Protein AF-A0A0N0KHU7-F1 (afdb_monomer)

Nearest PDB structures (foldseek):
  9g9v-assembly1_B  TM=1.540E-01  e=8.618E+00  Homo sapiens
  8eew-assembly1_A  TM=1.160E-01  e=9.860E+00  Homo sapiens

Radius of gyration: 19.93 Å; Cα contacts (8 Å, |Δi|>4): 279; chains: 1; bounding box: 62×40×52 Å

pLDDT: mean 84.67, std 19.08, range [26.64, 98.25]

Structure (mmCIF, N/CA/C/O backbone):
data_AF-A0A0N0KHU7-F1
#
_entry.id   AF-A0A0N0KHU7-F1
#
loop_
_atom_site.group_PDB
_atom_site.id
_atom_site.type_symbol
_atom_site.label_atom_id
_atom_site.label_alt_id
_atom_site.label_comp_id
_atom_site.label_asym_id
_atom_site.label_entity_id
_atom_site.label_seq_id
_atom_site.pdbx_PDB_ins_code
_atom_site.Cartn_x
_atom_site.Cartn_y
_atom_site.Cartn_z
_atom_site.occupancy
_atom_site.B_iso_or_equiv
_atom_site.auth_seq_id
_atom_site.auth_comp_id
_atom_site.auth_asym_id
_atom_site.auth_atom_id
_atom_site.pdbx_PDB_model_num
ATOM 1 N N . MET A 1 1 ? -5.923 12.844 -1.393 1.00 42.53 1 MET A N 1
ATOM 2 C CA . MET A 1 1 ? -5.768 11.743 -2.361 1.00 42.53 1 MET A CA 1
ATOM 3 C C . MET A 1 1 ? -7.162 11.304 -2.785 1.00 42.53 1 MET A C 1
ATOM 5 O O . MET A 1 1 ? -7.981 11.043 -1.910 1.00 42.53 1 MET A O 1
ATOM 9 N N . ALA A 1 2 ? -7.479 11.342 -4.079 1.00 46.09 2 ALA A N 1
ATOM 10 C CA . ALA A 1 2 ? -8.762 10.852 -4.579 1.00 46.09 2 ALA A CA 1
ATOM 11 C C . ALA A 1 2 ? -8.718 9.317 -4.616 1.00 46.09 2 ALA A C 1
ATOM 13 O O . ALA A 1 2 ? -7.874 8.735 -5.294 1.00 46.09 2 ALA A O 1
ATOM 14 N N . ILE A 1 3 ? -9.592 8.665 -3.848 1.00 58.47 3 ILE A N 1
ATOM 15 C CA . ILE A 1 3 ? -9.720 7.203 -3.851 1.00 58.47 3 ILE A CA 1
ATOM 16 C C . ILE A 1 3 ? -10.219 6.787 -5.234 1.00 58.47 3 ILE A C 1
ATOM 18 O O . ILE A 1 3 ? -11.158 7.386 -5.751 1.00 58.47 3 ILE A O 1
ATOM 22 N N . GLY A 1 4 ? -9.544 5.818 -5.851 1.00 67.25 4 GLY A N 1
ATOM 23 C CA . GLY A 1 4 ? -9.804 5.393 -7.230 1.00 67.25 4 GLY A CA 1
ATOM 24 C C . GLY A 1 4 ? -8.918 6.051 -8.297 1.00 67.25 4 GLY A C 1
ATOM 25 O O . GLY A 1 4 ? -8.943 5.609 -9.440 1.00 67.25 4 GLY A O 1
ATOM 26 N N . ALA A 1 5 ? -8.087 7.043 -7.949 1.00 84.81 5 ALA A N 1
ATOM 27 C CA . ALA A 1 5 ? -7.155 7.662 -8.901 1.00 84.81 5 ALA A CA 1
ATOM 28 C C . ALA A 1 5 ? -5.788 6.950 -9.002 1.00 84.81 5 ALA A C 1
ATOM 30 O O . ALA A 1 5 ? -5.020 7.231 -9.923 1.00 84.81 5 ALA A O 1
ATOM 31 N N . LEU A 1 6 ? -5.475 6.029 -8.077 1.00 90.94 6 LEU A N 1
ATOM 32 C CA . LEU A 1 6 ? -4.167 5.356 -8.000 1.00 90.94 6 LEU A CA 1
ATOM 33 C C . LEU A 1 6 ? -3.748 4.694 -9.328 1.00 90.94 6 LEU A C 1
ATOM 35 O O . LEU A 1 6 ? -2.627 4.955 -9.773 1.00 90.94 6 LEU A O 1
ATOM 39 N N . PRO A 1 7 ? -4.615 3.925 -10.027 1.00 94.69 7 PRO A N 1
ATOM 40 C CA . PRO A 1 7 ? -4.229 3.287 -11.287 1.00 94.69 7 PRO A CA 1
ATOM 41 C C . PRO A 1 7 ? -3.839 4.291 -12.375 1.00 94.69 7 PRO A C 1
ATOM 43 O O . PRO A 1 7 ? -2.880 4.072 -13.113 1.00 94.69 7 PRO A O 1
ATOM 46 N N . PHE A 1 8 ? -4.554 5.415 -12.452 1.00 93.31 8 PHE A N 1
ATOM 47 C CA . PHE A 1 8 ? -4.307 6.457 -13.447 1.00 93.31 8 PHE A CA 1
ATOM 48 C C . PHE A 1 8 ? -3.009 7.215 -13.165 1.00 93.31 8 PHE A C 1
ATOM 50 O O . PHE A 1 8 ? -2.259 7.513 -14.093 1.00 93.31 8 PHE A O 1
ATOM 57 N N . HIS A 1 9 ? -2.693 7.469 -11.894 1.00 92.81 9 HIS A N 1
ATOM 58 C CA . HIS A 1 9 ? -1.400 8.045 -11.532 1.00 92.81 9 HIS A CA 1
ATOM 59 C C . HIS A 1 9 ? -0.244 7.103 -11.868 1.00 92.81 9 HIS A C 1
ATOM 61 O O . HIS A 1 9 ? 0.751 7.550 -12.435 1.00 92.81 9 HIS A O 1
ATOM 67 N N . VAL A 1 10 ? -0.378 5.802 -11.593 1.00 95.50 10 VAL A N 1
ATOM 68 C CA . VAL A 1 10 ? 0.659 4.827 -11.962 1.00 95.50 10 VAL A CA 1
ATOM 69 C C . VAL A 1 10 ? 0.843 4.752 -13.477 1.00 95.50 10 VAL A C 1
ATOM 71 O O . VAL A 1 10 ? 1.986 4.735 -13.927 1.00 95.50 10 VAL A O 1
ATOM 74 N N . TRP A 1 11 ? -0.234 4.798 -14.269 1.00 95.75 11 TRP A N 1
ATOM 75 C CA . TRP A 1 11 ? -0.130 4.935 -15.728 1.00 95.75 11 TRP A CA 1
ATOM 76 C C . TRP A 1 11 ? 0.699 6.166 -16.102 1.00 95.75 11 TRP A C 1
ATOM 78 O O . TRP A 1 11 ? 1.730 6.031 -16.762 1.00 95.75 11 TRP A O 1
ATOM 88 N N . GLN A 1 12 ? 0.291 7.357 -15.659 1.00 94.00 12 GLN A N 1
ATOM 89 C CA . GLN A 1 12 ? 0.972 8.611 -15.997 1.00 94.00 12 GLN A CA 1
ATOM 90 C C . GLN A 1 12 ? 2.465 8.567 -15.642 1.00 94.00 12 GLN A C 1
ATOM 92 O O . GLN A 1 12 ? 3.313 8.979 -16.437 1.00 94.00 12 GLN A O 1
ATOM 97 N N . ILE A 1 13 ? 2.798 8.032 -14.465 1.00 95.38 13 ILE A N 1
ATOM 98 C CA . ILE A 1 13 ? 4.185 7.897 -14.014 1.00 95.38 13 ILE A CA 1
ATOM 99 C C . ILE A 1 13 ? 4.946 6.891 -14.879 1.00 95.38 13 ILE A C 1
ATOM 101 O O . ILE A 1 13 ? 6.089 7.163 -15.242 1.00 95.38 13 ILE A O 1
ATOM 105 N N . TRP A 1 14 ? 4.330 5.769 -15.255 1.00 96.81 14 TRP A N 1
ATOM 106 C CA . TRP A 1 14 ? 4.946 4.772 -16.130 1.00 96.81 14 TRP A CA 1
ATOM 107 C C . TRP A 1 14 ? 5.315 5.372 -17.498 1.00 96.81 14 TRP A C 1
ATOM 109 O O . TRP A 1 14 ? 6.465 5.255 -17.931 1.00 96.81 14 TRP A O 1
ATOM 119 N N . ASP A 1 15 ? 4.394 6.098 -18.144 1.00 95.12 15 ASP A N 1
ATOM 120 C CA . ASP A 1 15 ? 4.649 6.751 -19.443 1.00 95.12 15 ASP A CA 1
ATOM 121 C C . ASP A 1 15 ? 5.763 7.805 -19.333 1.00 95.12 15 ASP A C 1
ATOM 123 O O . ASP A 1 15 ? 6.634 7.936 -20.210 1.00 95.12 15 ASP A O 1
ATOM 127 N N . ALA A 1 16 ? 5.776 8.545 -18.223 1.00 94.44 16 ALA A N 1
ATOM 128 C CA . ALA A 1 16 ? 6.793 9.544 -17.940 1.00 94.44 16 ALA A CA 1
ATOM 129 C C . ALA A 1 16 ? 8.174 8.909 -17.701 1.00 94.44 16 ALA A C 1
ATOM 131 O O . ALA A 1 16 ? 9.171 9.372 -18.264 1.00 94.44 16 ALA A O 1
ATOM 132 N N . MET A 1 17 ? 8.239 7.808 -16.946 1.00 95.25 17 MET A N 1
ATOM 133 C CA . MET A 1 17 ? 9.455 7.018 -16.738 1.00 95.25 17 MET A CA 1
ATOM 134 C C . MET A 1 17 ? 10.037 6.542 -18.073 1.00 95.25 17 MET A C 1
ATOM 136 O O . MET A 1 17 ? 11.216 6.779 -18.349 1.00 95.25 17 MET A O 1
ATOM 140 N N . VAL A 1 18 ? 9.216 5.942 -18.938 1.00 95.50 18 VAL A N 1
ATOM 141 C CA . VAL A 1 18 ? 9.644 5.502 -20.276 1.00 95.50 18 VAL A CA 1
ATOM 142 C C . VAL A 1 18 ? 10.181 6.671 -21.102 1.00 95.50 18 VAL A C 1
ATOM 144 O O . VAL A 1 18 ? 11.236 6.556 -21.730 1.00 95.50 18 VAL A O 1
ATOM 147 N N . THR A 1 19 ? 9.494 7.814 -21.082 1.00 93.88 19 THR A N 1
ATOM 148 C CA . THR A 1 19 ? 9.914 9.023 -21.807 1.00 93.88 19 THR A CA 1
ATOM 149 C C . THR A 1 19 ? 11.259 9.557 -21.312 1.00 93.88 19 THR A C 1
ATOM 151 O O . THR A 1 19 ? 12.107 9.929 -22.126 1.00 93.88 19 THR A O 1
ATOM 154 N N . CYS A 1 20 ? 11.481 9.591 -19.995 1.00 91.81 20 CYS A N 1
ATOM 155 C CA . CYS A 1 20 ? 12.759 9.987 -19.402 1.00 91.81 20 CYS A CA 1
ATOM 156 C C . CYS A 1 20 ? 13.890 9.063 -19.851 1.00 91.81 20 CYS A C 1
ATOM 158 O O . CYS A 1 20 ? 14.927 9.538 -20.317 1.00 91.81 20 CYS A O 1
ATOM 160 N N . LEU A 1 21 ? 13.671 7.750 -19.787 1.00 92.19 21 LEU A N 1
ATOM 161 C CA . LEU A 1 21 ? 14.703 6.779 -20.129 1.00 92.19 21 LEU A CA 1
ATOM 162 C C . LEU A 1 21 ? 15.059 6.810 -21.626 1.00 92.19 21 LEU A C 1
ATOM 164 O O . LEU A 1 21 ? 16.244 6.816 -21.956 1.00 92.19 21 LEU A O 1
ATOM 168 N N . LYS A 1 22 ? 14.074 6.995 -22.521 1.00 91.25 22 LYS A N 1
ATOM 169 C CA . LYS A 1 22 ? 14.307 7.219 -23.967 1.00 91.25 22 LYS A CA 1
ATOM 170 C C . LYS A 1 22 ? 15.169 8.453 -24.262 1.00 91.25 22 LYS A C 1
ATOM 172 O O . LYS A 1 22 ? 15.862 8.494 -25.276 1.00 91.25 22 LYS A O 1
ATOM 177 N N . LYS A 1 23 ? 15.141 9.460 -23.383 1.00 90.75 23 LYS A N 1
ATOM 178 C CA . LYS A 1 23 ? 15.971 10.677 -23.463 1.00 90.75 23 LYS A CA 1
ATOM 179 C C . LYS A 1 23 ? 17.331 10.528 -22.764 1.00 90.75 23 LYS A C 1
ATOM 181 O O . LYS A 1 23 ? 18.093 11.489 -22.725 1.00 90.75 23 LYS A O 1
ATOM 186 N N . GLY A 1 24 ? 17.639 9.356 -22.203 1.00 88.81 24 GLY A N 1
ATOM 187 C CA . GLY A 1 24 ? 18.846 9.117 -21.407 1.00 88.81 24 GLY A CA 1
ATOM 188 C C . GLY A 1 24 ? 18.801 9.723 -19.998 1.00 88.81 24 GLY A C 1
ATOM 189 O O . GLY A 1 24 ? 19.826 9.761 -19.319 1.00 88.81 24 GLY A O 1
ATOM 190 N N . ASP A 1 25 ? 17.639 10.191 -19.537 1.00 90.56 25 ASP A N 1
ATOM 191 C CA . ASP A 1 25 ? 17.462 10.813 -18.222 1.00 90.56 25 ASP A CA 1
ATOM 192 C C . ASP A 1 25 ? 17.168 9.761 -17.145 1.00 90.56 25 ASP A C 1
ATOM 194 O O . ASP A 1 25 ? 16.038 9.571 -16.683 1.00 90.56 25 ASP A O 1
ATOM 198 N N . VAL A 1 26 ? 18.225 9.049 -16.755 1.00 91.94 26 VAL A N 1
ATOM 199 C CA . VAL A 1 26 ? 18.159 7.983 -15.746 1.00 91.94 26 VAL A CA 1
ATOM 200 C C . VAL A 1 26 ? 17.765 8.533 -14.370 1.00 91.94 26 VAL A C 1
ATOM 202 O O . VAL A 1 26 ? 17.070 7.858 -13.614 1.00 91.94 26 VAL A O 1
ATOM 205 N N . LEU A 1 27 ? 18.150 9.772 -14.042 1.00 91.19 27 LEU A N 1
ATOM 206 C CA . LEU A 1 27 ? 17.842 10.368 -12.741 1.00 91.19 27 LEU A CA 1
ATOM 207 C C . LEU A 1 27 ? 16.336 10.599 -12.574 1.00 91.19 27 LEU A C 1
ATOM 209 O O . LEU A 1 27 ? 15.772 10.214 -11.548 1.00 91.19 27 LEU A O 1
ATOM 213 N N . ARG A 1 28 ? 15.665 11.186 -13.576 1.00 89.25 28 ARG A N 1
ATOM 214 C CA . ARG A 1 28 ? 14.205 11.373 -13.517 1.00 89.25 28 ARG A CA 1
ATOM 215 C C . ARG A 1 28 ? 13.443 10.058 -13.632 1.00 89.25 28 ARG A C 1
ATOM 217 O O . ARG A 1 28 ? 12.384 9.941 -13.027 1.00 89.25 28 ARG A O 1
ATOM 224 N N . PHE A 1 29 ? 13.994 9.058 -14.319 1.00 92.56 29 PHE A N 1
ATOM 225 C CA . PHE A 1 29 ? 13.434 7.707 -14.316 1.00 92.56 29 PHE A CA 1
ATOM 226 C C . PHE A 1 29 ? 13.411 7.094 -12.905 1.00 92.56 29 PHE A C 1
ATOM 228 O O . PHE A 1 29 ? 12.360 6.638 -12.460 1.00 92.56 29 PHE A O 1
ATOM 235 N N . VAL A 1 30 ? 14.528 7.141 -12.167 1.00 93.31 30 VAL A N 1
ATOM 236 C CA . VAL A 1 30 ? 14.592 6.634 -10.780 1.00 93.31 30 VAL A CA 1
ATOM 237 C C . VAL A 1 30 ? 13.707 7.457 -9.841 1.00 93.31 30 VAL A C 1
ATOM 239 O O . VAL A 1 30 ? 13.020 6.894 -8.992 1.00 93.31 30 VAL A O 1
ATOM 242 N N . ALA A 1 31 ? 13.666 8.783 -10.007 1.00 93.31 31 ALA A N 1
ATOM 243 C CA . ALA A 1 31 ? 12.762 9.630 -9.231 1.00 93.31 31 ALA A CA 1
ATOM 244 C C . ALA A 1 31 ? 11.285 9.271 -9.484 1.00 93.31 31 ALA A C 1
ATOM 246 O O . ALA A 1 31 ? 10.516 9.158 -8.532 1.00 93.31 31 ALA A O 1
ATOM 247 N N . GLY A 1 32 ? 10.907 9.031 -10.744 1.00 93.25 32 GLY A N 1
ATOM 248 C CA . GLY A 1 32 ? 9.582 8.532 -11.117 1.00 93.25 32 GLY A CA 1
ATOM 249 C C . GLY A 1 32 ? 9.276 7.171 -10.492 1.00 93.25 32 GLY A C 1
ATOM 250 O O . GLY A 1 32 ? 8.200 7.000 -9.930 1.00 93.25 32 GLY A O 1
ATOM 251 N N . ALA A 1 33 ? 10.242 6.246 -10.484 1.00 93.56 33 ALA A N 1
ATOM 252 C CA . ALA A 1 33 ? 10.089 4.942 -9.836 1.00 93.56 33 ALA A CA 1
ATOM 253 C C . ALA A 1 33 ? 9.805 5.068 -8.328 1.00 93.56 33 ALA A C 1
ATOM 255 O O . ALA A 1 33 ? 8.940 4.368 -7.809 1.00 93.56 33 ALA A O 1
ATOM 256 N N . GLY A 1 34 ? 10.469 6.000 -7.635 1.00 92.12 34 GLY A N 1
ATOM 257 C CA . GLY A 1 34 ? 10.196 6.281 -6.222 1.00 92.12 34 GLY A CA 1
ATOM 258 C C . GLY A 1 34 ? 8.786 6.830 -5.977 1.00 92.12 34 GLY A C 1
ATOM 259 O O . GLY A 1 34 ? 8.124 6.426 -5.026 1.00 92.12 34 GLY A O 1
ATOM 260 N N . VAL A 1 35 ? 8.292 7.709 -6.855 1.00 94.00 35 VAL A N 1
ATOM 261 C CA . VAL A 1 35 ? 6.908 8.207 -6.775 1.00 94.00 35 VAL A CA 1
ATOM 262 C C . VAL A 1 35 ? 5.907 7.086 -7.072 1.00 94.00 35 VAL A C 1
ATOM 264 O O . VAL A 1 35 ? 4.919 6.949 -6.359 1.00 94.00 35 VAL A O 1
ATOM 267 N N . MET A 1 36 ? 6.172 6.247 -8.077 1.00 95.50 36 MET A N 1
ATOM 268 C CA . MET A 1 36 ? 5.346 5.079 -8.399 1.00 95.50 36 MET A CA 1
ATOM 269 C C . MET A 1 36 ? 5.256 4.103 -7.223 1.00 95.50 36 MET A C 1
ATOM 271 O O . MET A 1 36 ? 4.173 3.598 -6.947 1.00 95.50 36 MET A O 1
ATOM 275 N N . ALA A 1 37 ? 6.363 3.873 -6.509 1.00 95.69 37 ALA A N 1
ATOM 276 C CA . ALA A 1 37 ? 6.398 2.991 -5.344 1.00 95.69 37 ALA A CA 1
ATOM 277 C C . ALA A 1 37 ? 5.406 3.414 -4.252 1.00 95.69 37 ALA A C 1
ATOM 279 O O . ALA A 1 37 ? 4.747 2.553 -3.683 1.00 95.69 37 ALA A O 1
ATOM 280 N N . HIS A 1 38 ? 5.242 4.719 -4.014 1.00 93.12 38 HIS A N 1
ATOM 281 C CA . HIS A 1 38 ? 4.241 5.231 -3.073 1.00 93.12 38 HIS A CA 1
ATOM 282 C C . HIS A 1 38 ? 2.815 4.848 -3.498 1.00 93.12 38 HIS A C 1
ATOM 284 O O . HIS A 1 38 ? 2.098 4.218 -2.731 1.00 93.12 38 HIS A O 1
ATOM 290 N N . TYR A 1 39 ? 2.431 5.132 -4.748 1.00 95.50 39 TYR A N 1
ATOM 291 C CA . TYR A 1 39 ? 1.088 4.806 -5.247 1.00 95.50 39 TYR A CA 1
ATOM 292 C C . TYR A 1 39 ? 0.808 3.297 -5.302 1.00 95.50 39 TYR A C 1
ATOM 294 O O . TYR A 1 39 ? -0.327 2.876 -5.089 1.00 95.50 39 TYR A O 1
ATOM 302 N N . VAL A 1 40 ? 1.822 2.478 -5.601 1.00 96.50 40 VAL A N 1
ATOM 303 C CA . VAL A 1 40 ? 1.701 1.011 -5.577 1.00 96.50 40 VAL A CA 1
ATOM 304 C C . VAL A 1 40 ? 1.594 0.492 -4.140 1.00 96.50 40 VAL A C 1
ATOM 306 O O . VAL A 1 40 ? 0.816 -0.426 -3.894 1.00 96.50 40 VAL A O 1
ATOM 309 N N . GLY A 1 41 ? 2.316 1.100 -3.194 1.00 94.50 41 GLY A N 1
ATOM 310 C CA . GLY A 1 41 ? 2.179 0.830 -1.762 1.00 94.50 41 GLY A CA 1
ATOM 311 C C . GLY A 1 41 ? 0.748 1.069 -1.284 1.00 94.50 41 GLY A C 1
ATOM 312 O O . GLY A 1 41 ? 0.112 0.138 -0.793 1.00 94.50 41 GLY A O 1
ATOM 313 N N . ASP A 1 42 ? 0.196 2.253 -1.554 1.00 95.19 42 ASP A N 1
ATOM 314 C CA . ASP A 1 42 ? -1.200 2.581 -1.237 1.00 95.19 42 ASP A CA 1
ATOM 315 C C . ASP A 1 42 ? -2.179 1.593 -1.889 1.00 95.19 42 ASP A C 1
ATOM 317 O O . ASP A 1 42 ? -3.132 1.138 -1.263 1.00 95.19 42 ASP A O 1
ATOM 321 N N . ALA A 1 43 ? -1.945 1.220 -3.151 1.00 95.44 43 ALA A N 1
ATOM 322 C CA . ALA A 1 43 ? -2.799 0.280 -3.876 1.00 95.44 43 ALA A CA 1
ATOM 323 C C . ALA A 1 43 ? -2.779 -1.141 -3.292 1.00 95.44 43 ALA A C 1
ATOM 325 O O . ALA A 1 43 ? -3.740 -1.885 -3.471 1.00 95.44 43 ALA A O 1
ATOM 326 N N . SER A 1 44 ? -1.706 -1.521 -2.596 1.00 95.44 44 SER A N 1
ATOM 327 C CA . SER A 1 44 ? -1.622 -2.799 -1.886 1.00 95.44 44 SER A CA 1
ATOM 328 C C . SER A 1 44 ? -2.343 -2.786 -0.533 1.00 95.44 44 SER A C 1
ATOM 330 O O . SER A 1 44 ? -2.489 -3.828 0.099 1.00 95.44 44 SER A O 1
ATOM 332 N N . GLN A 1 45 ? -2.828 -1.630 -0.077 1.00 94.50 45 GLN A N 1
ATOM 333 C CA . GLN A 1 45 ? -3.439 -1.477 1.236 1.00 94.50 45 GLN A CA 1
ATOM 334 C C . GLN A 1 45 ? -4.983 -1.426 1.114 1.00 94.50 45 GLN A C 1
ATOM 336 O O . GLN A 1 45 ? -5.540 -0.623 0.356 1.00 94.50 45 GLN A O 1
ATOM 341 N N . PRO A 1 46 ? -5.728 -2.275 1.850 1.00 94.25 46 PRO A N 1
ATOM 342 C CA . PRO A 1 46 ? -7.171 -2.445 1.639 1.00 94.25 46 PRO A CA 1
ATOM 343 C C . PRO A 1 46 ? -8.033 -1.219 2.001 1.00 94.25 46 PRO A C 1
ATOM 345 O O . PRO A 1 46 ? -9.038 -0.952 1.329 1.00 94.25 46 PRO A O 1
ATOM 348 N N . LEU A 1 47 ? -7.649 -0.440 3.020 1.00 94.31 47 LEU A N 1
ATOM 349 C CA . LEU A 1 47 ? -8.335 0.796 3.422 1.00 94.31 47 LEU A CA 1
ATOM 350 C C . LEU A 1 47 ? -8.191 1.905 2.364 1.00 94.31 47 LEU A C 1
ATOM 352 O O . LEU A 1 47 ? -9.182 2.586 2.091 1.00 94.31 47 LEU A O 1
ATOM 356 N N . HIS A 1 48 ? -7.024 2.056 1.723 1.00 91.75 48 HIS A N 1
ATOM 357 C CA . HIS A 1 48 ? -6.774 3.022 0.637 1.00 91.75 48 HIS A CA 1
ATOM 358 C C . HIS A 1 48 ? -7.682 2.796 -0.572 1.00 91.75 48 HIS A C 1
ATOM 360 O O . HIS A 1 48 ? -8.035 3.742 -1.281 1.00 91.75 48 HIS A O 1
ATOM 366 N N . CYS A 1 49 ? -8.108 1.553 -0.777 1.00 85.81 49 CYS A N 1
ATOM 367 C CA . CYS A 1 49 ? -8.981 1.163 -1.874 1.00 85.81 49 CYS A CA 1
ATOM 368 C C . CYS A 1 49 ? -10.477 1.388 -1.566 1.00 85.81 49 CYS A C 1
ATOM 370 O O . CYS A 1 49 ? -11.329 1.099 -2.405 1.00 85.81 49 CYS A O 1
ATOM 372 N N . SER A 1 50 ? -10.835 1.860 -0.365 1.00 90.00 50 SER A N 1
ATOM 373 C CA . SER A 1 50 ? -12.221 1.893 0.128 1.00 90.00 50 SER A CA 1
ATOM 374 C C . SER A 1 50 ? -12.653 3.279 0.604 1.00 90.00 50 SER A C 1
ATOM 376 O O .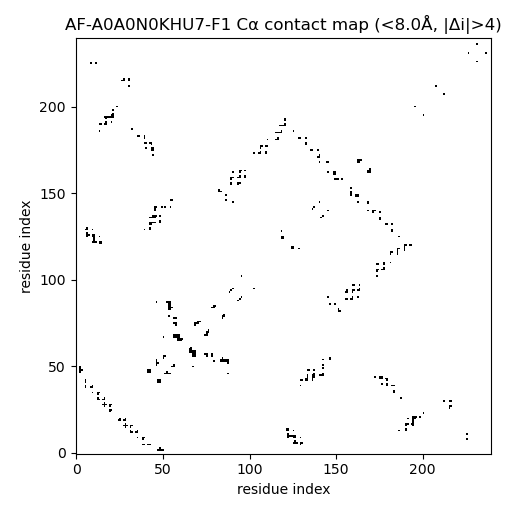 SER A 1 50 ? -11.840 4.090 1.036 1.00 90.00 50 SER A O 1
ATOM 378 N N . TYR A 1 51 ? -13.961 3.545 0.646 1.00 89.75 51 TYR A N 1
ATOM 379 C CA . TYR A 1 51 ? -14.469 4.758 1.303 1.00 89.75 51 TYR A CA 1
ATOM 380 C C . TYR A 1 51 ? -14.217 4.770 2.825 1.00 89.75 51 TYR A C 1
ATOM 382 O O . TYR A 1 51 ? -14.323 5.825 3.448 1.00 89.75 51 TYR A O 1
ATOM 390 N N . MET A 1 52 ? -13.839 3.625 3.408 1.00 92.62 52 MET A N 1
ATOM 391 C CA . MET A 1 52 ? -13.545 3.428 4.829 1.00 92.62 52 MET A CA 1
ATOM 392 C C . MET A 1 52 ? -12.074 3.691 5.180 1.00 92.62 52 MET A C 1
ATOM 394 O O . MET A 1 52 ? -11.534 3.148 6.139 1.00 92.62 52 MET A O 1
ATOM 398 N N . HIS A 1 53 ? -11.405 4.532 4.389 1.00 90.44 53 HIS A N 1
ATOM 399 C CA . HIS A 1 53 ? -9.991 4.865 4.544 1.00 90.44 53 HIS A CA 1
ATOM 400 C C . HIS A 1 53 ? -9.604 5.218 5.985 1.00 90.44 53 HIS A C 1
ATOM 402 O O . HIS A 1 53 ? -8.525 4.851 6.416 1.00 90.44 53 HIS A O 1
ATOM 408 N N . HIS A 1 54 ? -10.461 5.926 6.727 1.00 91.06 54 HIS A N 1
ATOM 409 C CA . HIS A 1 54 ? -10.251 6.280 8.135 1.00 91.06 54 HIS A CA 1
ATOM 410 C C . HIS A 1 54 ? -11.266 5.571 9.044 1.00 91.06 54 HIS A C 1
ATOM 412 O O . HIS A 1 54 ? -11.812 6.197 9.939 1.00 91.06 54 HIS A O 1
ATOM 418 N N . GLY A 1 55 ? -11.600 4.310 8.778 1.00 92.62 55 GLY A N 1
ATOM 419 C CA . GLY A 1 55 ? -12.739 3.656 9.423 1.00 92.62 55 GLY A CA 1
ATOM 420 C C . GLY A 1 55 ? -14.072 4.054 8.786 1.00 92.62 55 GLY A C 1
ATOM 421 O O . GLY A 1 55 ? -14.102 4.656 7.709 1.00 92.62 55 GLY A O 1
ATOM 422 N N . VAL A 1 56 ? -15.185 3.700 9.432 1.00 94.00 56 VAL A N 1
ATOM 423 C CA . VAL A 1 56 ? -16.531 3.995 8.917 1.00 94.00 56 VAL A CA 1
ATOM 424 C C . VAL A 1 56 ? -16.789 5.506 9.006 1.00 94.00 56 VAL A C 1
ATOM 426 O O . VAL A 1 56 ? -16.863 6.042 10.112 1.00 94.00 56 VAL A O 1
ATOM 429 N N . PRO A 1 57 ? -16.924 6.225 7.874 1.00 92.50 57 PRO A N 1
ATOM 430 C CA . PRO A 1 57 ? -17.236 7.647 7.919 1.00 92.50 57 PRO A CA 1
ATOM 431 C C . PRO A 1 57 ? -18.689 7.869 8.361 1.00 92.50 57 PRO A C 1
ATOM 433 O O . PRO A 1 57 ? -19.511 6.953 8.260 1.00 92.50 57 PRO A O 1
ATOM 436 N N . PRO A 1 58 ? -19.054 9.097 8.768 1.00 93.88 58 PRO A N 1
ATOM 437 C CA . PRO A 1 58 ? -20.450 9.455 8.961 1.00 93.88 58 PRO A CA 1
ATOM 438 C C . PRO A 1 58 ? -21.261 9.181 7.691 1.00 93.88 58 PRO A C 1
ATOM 440 O O . PRO A 1 58 ? -20.804 9.425 6.567 1.00 93.88 58 PRO A O 1
ATOM 443 N N . MET A 1 59 ? -22.468 8.649 7.874 1.00 93.88 59 MET A N 1
ATOM 444 C CA . MET A 1 59 ? -23.330 8.197 6.786 1.00 93.88 59 MET A CA 1
ATOM 445 C C . MET A 1 59 ? -24.621 9.012 6.768 1.00 93.88 59 MET A C 1
ATOM 447 O O . MET A 1 59 ? -25.318 9.116 7.775 1.00 93.88 59 MET A O 1
ATOM 451 N N . ARG A 1 60 ? -25.000 9.516 5.594 1.00 92.69 60 ARG A N 1
ATOM 452 C CA . ARG A 1 60 ? -26.264 10.220 5.365 1.00 92.69 60 ARG A CA 1
ATOM 453 C C . ARG A 1 60 ? -27.209 9.365 4.529 1.00 92.69 60 ARG A C 1
ATOM 455 O O . ARG A 1 60 ? -26.810 8.804 3.509 1.00 92.69 60 ARG A O 1
ATOM 462 N N . LYS A 1 61 ? -28.482 9.297 4.929 1.00 94.75 61 LYS A N 1
ATOM 463 C CA . LYS A 1 61 ? -29.525 8.640 4.131 1.00 94.75 61 LYS A CA 1
ATOM 464 C C . LYS A 1 61 ? -29.992 9.555 2.997 1.00 94.75 61 LYS A C 1
ATOM 466 O O . LYS A 1 61 ? -30.440 10.669 3.246 1.00 94.75 61 LYS A O 1
ATOM 471 N N . VAL A 1 62 ? -29.928 9.063 1.763 1.00 91.56 62 VAL A N 1
ATOM 472 C CA . VAL A 1 62 ? -30.468 9.702 0.555 1.00 91.56 62 VAL A CA 1
ATOM 473 C C . VAL A 1 62 ? -31.370 8.684 -0.132 1.00 91.56 62 VAL A C 1
ATOM 475 O O . VAL A 1 62 ? -30.916 7.598 -0.492 1.00 91.56 62 VAL A O 1
ATOM 478 N N . SER A 1 63 ? -32.661 8.998 -0.259 1.00 92.00 63 SER A N 1
ATOM 479 C CA . SER A 1 63 ? -33.664 8.104 -0.868 1.00 92.00 63 SER A CA 1
ATOM 480 C C . SER A 1 63 ? -33.636 6.671 -0.305 1.00 92.00 63 SER A C 1
ATOM 482 O O . SER A 1 63 ? -33.680 5.692 -1.044 1.00 92.00 63 SER A O 1
ATOM 484 N N . GLY A 1 64 ? -33.497 6.542 1.019 1.00 92.50 64 GLY A N 1
ATOM 485 C CA . GLY A 1 64 ? -33.466 5.252 1.720 1.00 92.50 64 GLY A CA 1
ATOM 486 C C . GLY A 1 64 ? -32.124 4.507 1.692 1.00 92.50 64 GLY A C 1
ATOM 487 O O . GLY A 1 64 ? -31.992 3.500 2.383 1.00 92.50 64 GLY A O 1
ATOM 488 N N . ARG A 1 65 ? -31.113 4.998 0.964 1.00 92.88 65 ARG A N 1
ATOM 489 C CA . ARG A 1 65 ? -29.761 4.414 0.914 1.00 92.88 65 ARG A CA 1
ATOM 490 C C . ARG A 1 65 ? -28.771 5.243 1.727 1.00 92.88 65 ARG A C 1
ATOM 492 O O . ARG A 1 65 ? -28.843 6.468 1.718 1.00 92.88 65 ARG A O 1
ATOM 499 N N . SER A 1 66 ? -27.850 4.582 2.422 1.00 91.94 66 SER A N 1
ATOM 500 C CA . SER A 1 66 ? -26.797 5.244 3.200 1.00 91.94 66 SER A CA 1
ATOM 501 C C . SER A 1 66 ? -25.579 5.525 2.325 1.00 91.94 66 SER A C 1
ATOM 503 O O . SER A 1 66 ? -25.035 4.608 1.716 1.00 91.94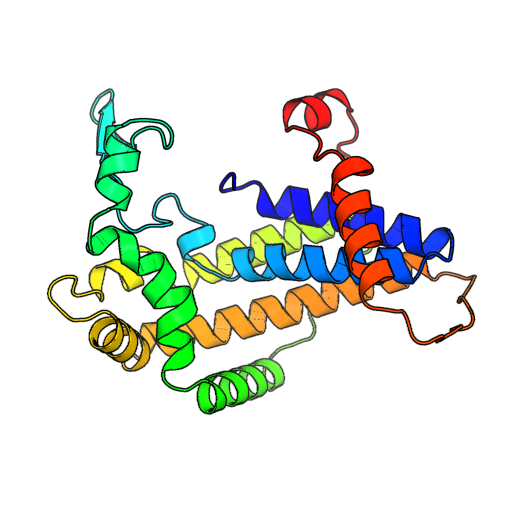 66 SER A O 1
ATOM 505 N N . TYR A 1 67 ? -25.128 6.775 2.308 1.00 92.00 67 TYR A N 1
ATOM 506 C CA . TYR A 1 67 ? -23.925 7.211 1.602 1.00 92.00 67 TYR A CA 1
ATOM 507 C C . TYR A 1 67 ? -22.966 7.902 2.570 1.00 92.00 67 TYR A C 1
ATOM 509 O O . TYR A 1 67 ? -23.440 8.603 3.467 1.00 92.00 67 TYR A O 1
ATOM 517 N N . PRO A 1 68 ? -21.642 7.757 2.395 1.00 91.94 68 PRO A N 1
ATOM 518 C CA . PRO A 1 68 ? -20.686 8.534 3.169 1.00 91.94 68 PRO A CA 1
ATOM 519 C C . PRO A 1 68 ? -20.892 10.029 2.911 1.00 91.94 68 PRO A C 1
ATOM 521 O O . PRO A 1 68 ? -21.169 10.447 1.781 1.00 91.94 68 PRO A O 1
ATOM 524 N N . VAL A 1 69 ? -20.763 10.840 3.958 1.00 91.00 69 VAL A N 1
ATOM 525 C CA . VAL A 1 69 ? -20.801 12.301 3.819 1.00 91.00 69 VAL A CA 1
ATOM 526 C C . VAL A 1 69 ? -19.613 12.805 2.979 1.00 91.00 69 VAL A C 1
ATOM 528 O O . VAL A 1 69 ? -18.558 12.161 2.957 1.00 91.00 69 VAL A O 1
ATOM 531 N N . PRO A 1 70 ? -19.740 13.951 2.278 1.00 89.94 70 PRO A N 1
ATOM 532 C CA . PRO A 1 70 ? -18.630 14.532 1.522 1.00 89.94 70 PRO A CA 1
ATOM 533 C C . PRO A 1 70 ? -17.394 14.777 2.397 1.00 89.94 70 PRO A C 1
ATOM 535 O O . PRO A 1 70 ? -17.509 15.213 3.541 1.00 89.94 70 PRO A O 1
ATOM 538 N N . ARG A 1 71 ? -16.191 14.519 1.874 1.00 85.25 71 ARG A N 1
ATOM 539 C CA . ARG A 1 71 ? -14.948 14.570 2.678 1.00 85.25 71 ARG A CA 1
ATOM 540 C C . ARG A 1 71 ? -14.526 15.982 3.083 1.00 85.25 71 ARG A C 1
ATOM 542 O O . ARG A 1 71 ? -13.724 16.153 3.996 1.00 85.25 71 ARG A O 1
ATOM 549 N N . ASP A 1 72 ? -15.027 16.980 2.376 1.00 87.88 72 ASP A N 1
ATOM 550 C CA . ASP A 1 72 ? -14.843 18.403 2.637 1.00 87.88 72 ASP A CA 1
ATOM 551 C C . ASP A 1 72 ? -15.893 18.978 3.599 1.00 87.88 72 ASP A C 1
ATOM 553 O O . ASP A 1 72 ? -15.743 20.120 4.040 1.00 87.88 72 ASP A O 1
ATOM 557 N N . SER A 1 73 ? -16.902 18.185 3.980 1.00 91.69 73 SER A N 1
ATOM 558 C CA . SER A 1 73 ? -17.905 18.573 4.971 1.00 91.69 73 SER A CA 1
ATOM 559 C C . SER A 1 73 ? -17.313 18.681 6.377 1.00 91.69 73 SER A C 1
ATOM 561 O O . SER A 1 73 ? -16.361 17.980 6.738 1.00 91.69 73 SER A O 1
ATOM 563 N N . ASP A 1 74 ? -17.905 19.544 7.198 1.00 95.44 74 ASP A N 1
ATOM 564 C CA . ASP A 1 74 ? -17.474 19.725 8.587 1.00 95.44 74 ASP A CA 1
ATOM 565 C C . ASP A 1 74 ? -17.743 18.480 9.439 1.00 95.44 74 ASP A C 1
ATOM 567 O O . ASP A 1 74 ? -16.922 18.124 10.281 1.00 95.44 74 ASP A O 1
ATOM 571 N N . GLU A 1 75 ? -18.816 17.747 9.134 1.00 93.88 75 GLU A N 1
ATOM 572 C CA . GLU A 1 75 ? -19.132 16.453 9.744 1.00 93.88 75 GLU A CA 1
ATOM 573 C C . GLU A 1 75 ? -18.011 15.426 9.512 1.00 93.88 75 GLU A C 1
ATOM 575 O O . GLU A 1 75 ? -17.535 14.790 10.456 1.00 93.88 75 GLU A O 1
ATOM 580 N N . PHE A 1 76 ? -17.506 15.311 8.276 1.00 92.00 76 PHE A N 1
ATOM 581 C CA . PHE A 1 76 ? -16.371 14.434 7.982 1.00 92.00 76 PHE A CA 1
ATOM 582 C C . PHE A 1 76 ? -15.102 14.883 8.716 1.00 92.00 76 PHE A C 1
ATOM 584 O O . PHE A 1 76 ? -14.408 14.061 9.321 1.00 92.00 76 PHE A O 1
ATOM 591 N N . LYS A 1 77 ? -14.788 16.185 8.688 1.00 92.81 77 LYS A N 1
ATOM 592 C CA . LYS A 1 77 ? -13.591 16.737 9.348 1.00 92.81 77 LYS A CA 1
ATOM 593 C C . LYS A 1 77 ? -13.607 16.501 10.855 1.00 92.81 77 LYS A C 1
ATOM 595 O O . LYS A 1 77 ? -12.555 16.194 11.415 1.00 92.81 77 LYS A O 1
ATOM 600 N N . GLU A 1 78 ? -14.767 16.625 11.493 1.00 94.50 78 GLU A N 1
ATOM 601 C CA . GLU A 1 78 ? -14.921 16.349 12.920 1.00 94.50 78 GLU A CA 1
ATOM 602 C C . GLU A 1 78 ? -14.754 14.858 13.212 1.00 94.50 78 GLU A C 1
ATOM 604 O O . GLU A 1 78 ? -13.942 14.487 14.060 1.00 94.50 78 GLU A O 1
ATOM 609 N N . SER A 1 79 ? -15.400 13.986 12.429 1.00 92.38 79 SER A N 1
ATOM 610 C CA . SER A 1 79 ? -15.268 12.530 12.593 1.00 92.38 79 SER A CA 1
ATOM 611 C C . SER A 1 79 ? -13.817 12.045 12.504 1.00 92.38 79 SER A C 1
ATOM 613 O O . SER A 1 79 ? -13.421 11.143 13.236 1.00 92.38 79 SER A O 1
ATOM 615 N N . LYS A 1 80 ? -12.975 12.695 11.688 1.00 92.56 80 LYS A N 1
ATOM 616 C CA . LYS A 1 80 ? -11.552 12.353 11.528 1.00 92.56 80 LYS A CA 1
ATOM 617 C C . LYS A 1 80 ? -10.720 12.562 12.805 1.00 92.56 80 LYS A C 1
ATOM 619 O O . LYS A 1 80 ? -9.605 12.044 12.915 1.00 92.56 80 LYS A O 1
ATOM 624 N N . LYS A 1 81 ? -11.224 13.339 13.766 1.00 93.38 81 LYS A N 1
ATOM 625 C CA . LYS A 1 81 ? -10.567 13.573 15.061 1.00 93.38 81 LYS A CA 1
ATOM 626 C C . LYS A 1 81 ? -10.848 12.463 16.075 1.00 93.38 81 LYS A C 1
ATOM 628 O O . LYS A 1 81 ? -10.126 12.377 17.066 1.00 93.38 81 LYS A O 1
ATOM 633 N N . SER A 1 82 ? -11.861 11.633 15.823 1.00 95.38 82 SER A N 1
ATOM 634 C CA . SER A 1 82 ? -12.247 10.515 16.685 1.00 95.38 82 SER A CA 1
ATOM 635 C C . SER A 1 82 ? -11.136 9.465 16.814 1.00 95.38 82 SER A C 1
ATOM 637 O O . SER A 1 82 ? -10.173 9.442 16.038 1.00 95.38 82 SER A O 1
ATOM 639 N N . ARG A 1 83 ? -11.253 8.592 17.819 1.00 96.12 83 ARG A N 1
ATOM 640 C CA . ARG A 1 83 ? -10.272 7.522 18.067 1.00 96.12 83 ARG A CA 1
ATOM 641 C C . ARG A 1 83 ? -10.433 6.386 17.064 1.00 96.12 83 ARG A C 1
ATOM 643 O O . ARG A 1 83 ? -9.432 5.805 16.644 1.00 96.12 83 ARG A O 1
ATOM 650 N N . GLU A 1 84 ? -11.664 6.134 16.650 1.00 95.25 84 GLU A N 1
ATOM 651 C CA . GLU A 1 84 ? -12.090 5.240 15.578 1.00 95.25 84 GLU A CA 1
ATOM 652 C C . GLU A 1 84 ? -11.378 5.630 14.281 1.00 95.25 84 GLU A C 1
ATOM 654 O O . GLU A 1 84 ? -10.730 4.807 13.641 1.00 95.25 84 GLU A O 1
ATOM 659 N N . ALA A 1 85 ? -11.358 6.929 13.959 1.00 94.50 85 ALA A N 1
ATOM 660 C CA . ALA A 1 85 ? -10.737 7.416 12.732 1.00 94.50 85 ALA A CA 1
ATOM 661 C C . ALA A 1 85 ? -9.206 7.267 12.666 1.00 94.50 85 ALA A C 1
ATOM 663 O O . ALA A 1 85 ? -8.602 7.472 11.607 1.00 94.50 85 ALA A O 1
ATOM 664 N N . LYS A 1 86 ? -8.560 6.898 13.779 1.00 95.94 86 LYS A N 1
ATOM 665 C CA . LYS A 1 86 ? -7.117 6.620 13.836 1.00 95.94 86 LYS A CA 1
ATOM 666 C C . LYS A 1 86 ? -6.738 5.234 13.325 1.00 95.94 86 LYS A C 1
ATOM 668 O O . LYS A 1 86 ? -5.550 5.024 13.097 1.00 95.94 86 LYS A O 1
ATOM 673 N N . ILE A 1 87 ? -7.704 4.341 13.087 1.00 96.75 87 ILE A N 1
ATOM 674 C CA . ILE A 1 87 ? -7.440 2.962 12.648 1.00 96.75 87 ILE A CA 1
ATOM 675 C C . ILE A 1 87 ? -6.538 2.889 11.411 1.00 96.75 87 ILE A C 1
ATOM 677 O O . ILE A 1 87 ? -5.681 2.024 11.331 1.00 96.75 87 ILE A O 1
ATOM 681 N N . HIS A 1 88 ? -6.653 3.855 10.496 1.00 94.00 88 HIS A N 1
ATOM 682 C CA . HIS A 1 88 ? -5.789 3.951 9.319 1.00 94.00 88 HIS A CA 1
ATOM 683 C C . HIS A 1 88 ? -4.299 3.972 9.671 1.00 94.00 88 HIS A C 1
ATOM 685 O O . HIS A 1 88 ? -3.557 3.106 9.230 1.00 94.00 88 HIS A O 1
ATOM 691 N N . GLY A 1 89 ? -3.878 4.943 10.491 1.00 93.62 89 GLY A N 1
ATOM 692 C CA . GLY A 1 89 ? -2.471 5.087 10.864 1.00 93.62 89 GLY A CA 1
ATOM 693 C C . GLY A 1 89 ? -2.011 3.974 11.800 1.00 93.62 89 GLY A C 1
ATOM 694 O O . GLY A 1 89 ? -0.877 3.528 11.719 1.00 93.62 89 GLY A O 1
ATOM 695 N N . ILE A 1 90 ? -2.909 3.465 12.646 1.00 97.25 90 ILE A N 1
ATOM 696 C CA . ILE A 1 90 ? -2.592 2.339 13.532 1.00 97.25 90 ILE A CA 1
ATOM 697 C C . ILE A 1 90 ? -2.307 1.078 12.719 1.00 97.25 90 ILE A C 1
ATOM 699 O O . ILE A 1 90 ? -1.320 0.408 12.987 1.00 97.25 90 ILE A O 1
ATOM 703 N N . TYR A 1 91 ? -3.135 0.770 11.722 1.00 96.69 91 TYR A N 1
ATOM 704 C CA . TYR A 1 91 ? -2.929 -0.376 10.842 1.00 96.69 91 TYR A CA 1
ATOM 705 C C . TYR A 1 91 ? -1.715 -0.188 9.918 1.00 96.69 91 TYR A C 1
ATOM 707 O O . TYR A 1 91 ? -0.958 -1.127 9.702 1.00 96.69 91 TYR A O 1
ATOM 715 N N . GLU A 1 92 ? -1.539 0.997 9.331 1.00 89.50 92 GLU A N 1
ATOM 716 C CA . GLU A 1 92 ? -0.493 1.235 8.327 1.00 89.50 92 GLU A CA 1
ATOM 717 C C . GLU A 1 92 ? 0.901 1.372 8.946 1.00 89.50 92 GLU A C 1
ATOM 719 O O . GLU A 1 92 ? 1.864 0.818 8.426 1.00 89.50 92 GLU A O 1
ATOM 724 N N . GLU A 1 93 ? 1.011 2.104 10.050 1.00 89.00 93 GLU A N 1
ATOM 725 C CA . GLU A 1 93 ? 2.291 2.493 10.637 1.00 89.00 93 GLU A CA 1
ATOM 726 C C . GLU A 1 93 ? 2.546 1.685 11.909 1.00 89.00 93 GLU A C 1
ATOM 728 O O . GLU A 1 93 ? 3.419 0.820 11.947 1.00 89.00 93 GLU A O 1
ATOM 733 N N . THR A 1 94 ? 1.718 1.882 12.937 1.00 94.31 94 THR A N 1
ATOM 734 C CA . THR A 1 94 ? 1.997 1.344 14.277 1.00 94.31 94 THR A CA 1
ATOM 735 C C . THR A 1 94 ? 1.957 -0.187 14.335 1.00 94.31 94 THR A C 1
ATOM 737 O O . THR A 1 94 ? 2.718 -0.788 15.085 1.00 94.31 94 THR A O 1
ATOM 740 N N . MET A 1 95 ? 1.088 -0.840 13.558 1.00 95.62 95 MET A N 1
ATOM 741 C CA . MET A 1 95 ? 0.982 -2.303 13.506 1.00 95.62 95 MET A CA 1
ATOM 742 C C . MET A 1 95 ? 2.228 -2.931 12.881 1.00 95.62 95 MET A C 1
ATOM 744 O O . MET A 1 95 ? 2.754 -3.901 13.420 1.00 95.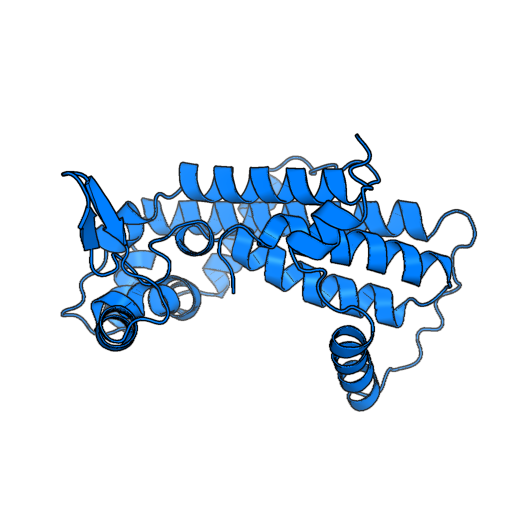62 95 MET A O 1
ATOM 748 N N . LEU A 1 96 ? 2.732 -2.373 11.776 1.00 91.12 96 LEU A N 1
ATOM 749 C CA . LEU A 1 96 ? 3.955 -2.872 11.138 1.00 91.12 96 LEU A CA 1
ATOM 750 C C . LEU A 1 96 ? 5.207 -2.594 11.988 1.00 91.12 96 LEU A C 1
ATOM 752 O O . LEU A 1 96 ? 6.210 -3.292 11.850 1.00 91.12 96 LEU A O 1
ATOM 756 N N . GLU A 1 97 ? 5.135 -1.624 12.903 1.00 93.88 97 GLU A N 1
ATOM 757 C CA . GLU A 1 97 ? 6.175 -1.337 13.896 1.00 93.88 97 GLU A CA 1
ATOM 758 C C . GLU A 1 97 ? 6.198 -2.304 15.093 1.00 93.88 97 GLU A C 1
ATOM 760 O O . GLU A 1 97 ? 7.158 -2.278 15.865 1.00 93.88 97 GLU A O 1
ATOM 765 N N . VAL A 1 98 ? 5.195 -3.180 15.250 1.00 95.25 98 VAL A N 1
ATOM 766 C CA . VAL A 1 98 ? 5.160 -4.172 16.345 1.00 95.25 98 VAL A CA 1
ATOM 767 C C . VAL A 1 98 ? 6.306 -5.180 16.220 1.00 95.25 98 VAL A C 1
ATOM 769 O O . VAL A 1 98 ? 6.978 -5.468 17.210 1.00 95.25 98 VAL A O 1
ATOM 772 N N . ASP A 1 99 ? 6.542 -5.700 15.013 1.00 94.38 99 ASP A N 1
ATOM 773 C CA . ASP A 1 99 ? 7.667 -6.588 14.697 1.00 94.38 99 ASP A CA 1
ATOM 774 C C . ASP A 1 99 ? 8.156 -6.375 13.248 1.00 94.38 99 ASP A C 1
ATOM 776 O O . ASP A 1 99 ? 7.856 -7.171 12.351 1.00 94.38 99 ASP A O 1
ATOM 780 N N . PRO A 1 100 ? 8.932 -5.305 12.985 1.00 92.69 100 PRO A N 1
ATOM 781 C CA . PRO A 1 100 ? 9.398 -4.989 11.635 1.00 92.69 100 PRO A CA 1
ATOM 782 C C . PRO A 1 100 ? 10.273 -6.088 11.027 1.00 92.69 100 PRO A C 1
ATOM 784 O O . PRO A 1 100 ? 10.210 -6.351 9.826 1.00 92.69 100 PRO A O 1
ATOM 787 N N . ALA A 1 101 ? 11.112 -6.728 11.847 1.00 92.31 101 ALA A N 1
ATOM 788 C CA . ALA A 1 101 ? 12.028 -7.762 11.384 1.00 92.31 101 ALA A CA 1
ATOM 789 C C . ALA A 1 101 ? 11.264 -9.030 10.982 1.00 92.31 101 ALA A C 1
ATOM 791 O O . ALA A 1 101 ? 11.518 -9.578 9.905 1.00 92.31 101 ALA A O 1
ATOM 792 N N . GLY A 1 102 ? 10.300 -9.458 11.803 1.00 92.56 102 GLY A N 1
ATOM 793 C CA . GLY A 1 102 ? 9.407 -10.567 11.478 1.00 92.56 102 GLY A CA 1
ATOM 794 C C . GLY A 1 102 ? 8.542 -10.276 10.256 1.00 92.56 102 GLY A C 1
ATOM 795 O O . GLY A 1 102 ? 8.425 -11.131 9.377 1.00 92.56 102 GLY A O 1
ATOM 796 N N . ALA A 1 103 ? 8.010 -9.055 10.133 1.00 92.69 103 ALA A N 1
ATOM 797 C CA . ALA A 1 103 ? 7.235 -8.641 8.965 1.00 92.69 103 ALA A CA 1
ATOM 798 C C . ALA A 1 103 ? 8.052 -8.732 7.666 1.00 92.69 103 ALA A C 1
ATOM 800 O O . ALA A 1 103 ? 7.596 -9.334 6.693 1.00 92.69 103 ALA A O 1
ATOM 801 N N . LEU A 1 104 ? 9.275 -8.193 7.649 1.00 93.19 104 LEU A N 1
ATOM 802 C CA . LEU A 1 104 ? 10.155 -8.251 6.476 1.00 93.19 104 LEU A CA 1
ATOM 803 C C . LEU A 1 104 ? 10.524 -9.693 6.105 1.00 93.19 104 LEU A C 1
ATOM 805 O O . LEU A 1 104 ? 10.417 -10.066 4.937 1.00 93.19 104 LEU A O 1
ATOM 809 N N . ALA A 1 105 ? 10.887 -10.520 7.089 1.00 94.69 105 ALA A N 1
ATOM 810 C CA . ALA A 1 105 ? 11.190 -11.931 6.854 1.00 94.69 105 ALA A CA 1
ATOM 811 C C . ALA A 1 105 ? 9.980 -12.690 6.277 1.00 94.69 105 ALA A C 1
ATOM 813 O O . ALA A 1 105 ? 10.120 -13.472 5.335 1.00 94.69 105 ALA A O 1
ATOM 814 N N . ALA A 1 106 ? 8.776 -12.421 6.789 1.00 96.44 106 ALA A N 1
ATOM 815 C CA . ALA A 1 106 ? 7.549 -13.041 6.303 1.00 96.44 106 ALA A CA 1
ATOM 816 C C . ALA A 1 106 ? 7.187 -12.590 4.876 1.00 96.44 106 ALA A C 1
ATOM 818 O O . ALA A 1 106 ? 6.712 -13.406 4.081 1.00 96.44 106 ALA A O 1
ATOM 819 N N . VAL A 1 107 ? 7.438 -11.323 4.522 1.00 96.75 107 VAL A N 1
ATOM 820 C CA . VAL A 1 107 ? 7.289 -10.831 3.140 1.00 96.75 107 VAL A CA 1
ATOM 821 C C . VAL A 1 107 ? 8.258 -11.553 2.205 1.00 96.75 107 VAL A C 1
ATOM 823 O O . VAL A 1 107 ? 7.828 -12.032 1.155 1.00 96.75 107 VAL A O 1
ATOM 826 N N . ASP A 1 108 ? 9.529 -11.699 2.585 1.00 95.38 108 ASP A N 1
ATOM 827 C CA . ASP A 1 108 ? 10.525 -12.429 1.789 1.00 95.38 108 ASP A CA 1
ATOM 828 C C . ASP A 1 108 ? 10.118 -13.890 1.565 1.00 95.38 108 ASP A C 1
ATOM 830 O O . ASP A 1 108 ? 10.210 -14.414 0.450 1.00 95.38 108 ASP A O 1
ATOM 834 N N . ASP A 1 109 ? 9.627 -14.558 2.606 1.00 96.81 109 ASP A N 1
ATOM 835 C CA . ASP A 1 109 ? 9.135 -15.929 2.498 1.00 96.81 109 ASP A CA 1
ATOM 836 C C . ASP A 1 109 ? 7.898 -16.038 1.610 1.00 96.81 109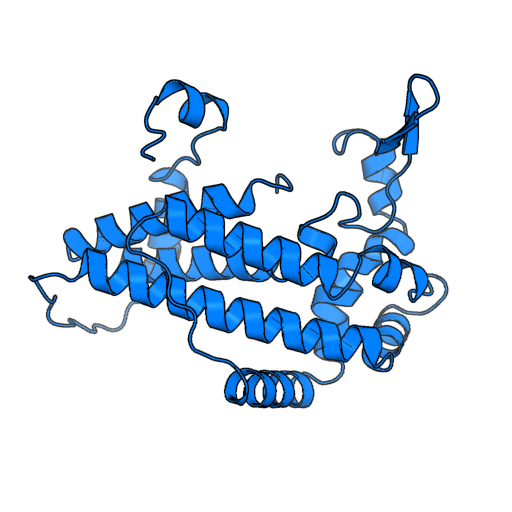 ASP A C 1
ATOM 838 O O . ASP A 1 109 ? 7.754 -17.009 0.862 1.00 96.81 109 ASP A O 1
ATOM 842 N N . GLU A 1 110 ? 7.011 -15.048 1.641 1.00 96.25 110 GLU A N 1
ATOM 843 C CA . GLU A 1 110 ? 5.851 -15.010 0.760 1.00 96.25 110 GLU A CA 1
ATOM 844 C C . GLU A 1 110 ? 6.249 -14.746 -0.700 1.00 96.25 110 GLU A C 1
ATOM 846 O O . GLU A 1 110 ? 5.707 -15.382 -1.606 1.00 96.25 110 GLU A O 1
ATOM 851 N N . LEU A 1 111 ? 7.244 -13.891 -0.950 1.00 94.31 111 LEU A N 1
ATOM 852 C CA . LEU A 1 111 ? 7.788 -13.636 -2.289 1.00 94.31 111 LEU A CA 1
ATOM 853 C C . LEU A 1 111 ? 8.392 -14.895 -2.924 1.00 94.31 111 LEU A C 1
ATOM 855 O O . LEU A 1 111 ? 8.178 -15.130 -4.114 1.00 94.31 111 LEU A O 1
ATOM 859 N N . LYS A 1 112 ? 9.063 -15.759 -2.148 1.00 93.38 112 LYS A N 1
ATOM 860 C CA . LYS A 1 112 ? 9.627 -17.037 -2.644 1.00 93.38 112 LYS A CA 1
ATOM 861 C C . LYS A 1 112 ? 8.569 -17.996 -3.199 1.00 93.38 112 LYS A C 1
ATOM 863 O O . LYS A 1 112 ? 8.884 -18.842 -4.032 1.00 93.38 112 LYS A O 1
ATOM 868 N N . LYS A 1 113 ? 7.318 -17.884 -2.745 1.00 91.88 113 LYS A N 1
ATOM 869 C CA . LYS A 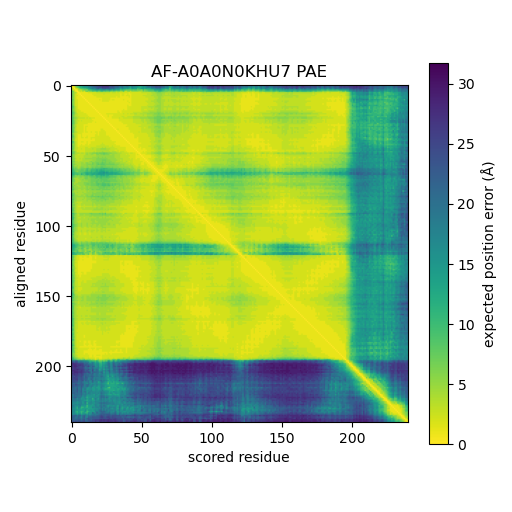1 113 ? 6.198 -18.742 -3.177 1.00 91.88 113 LYS A CA 1
ATOM 870 C C . LYS A 1 113 ? 5.537 -18.235 -4.459 1.00 91.88 113 LYS A C 1
ATOM 872 O O . LYS A 1 113 ? 4.708 -18.931 -5.047 1.00 91.88 113 LYS A O 1
ATOM 877 N N . ARG A 1 114 ? 5.850 -17.007 -4.876 1.00 84.50 114 ARG A N 1
ATOM 878 C CA . ARG A 1 114 ? 5.124 -16.290 -5.924 1.00 84.50 114 ARG A CA 1
ATOM 879 C C . ARG A 1 114 ? 5.811 -16.429 -7.273 1.00 84.50 114 ARG A C 1
ATOM 881 O O . ARG A 1 114 ? 7.031 -16.477 -7.393 1.00 84.50 114 ARG A O 1
ATOM 888 N N . ARG A 1 115 ? 4.991 -16.459 -8.323 1.00 82.38 115 ARG A N 1
ATOM 889 C CA . ARG A 1 115 ? 5.476 -16.326 -9.699 1.00 82.38 115 ARG A CA 1
ATOM 890 C C . ARG A 1 115 ? 5.739 -14.857 -9.996 1.00 82.38 115 ARG A C 1
ATOM 892 O O . ARG A 1 115 ? 5.015 -13.989 -9.513 1.00 82.38 115 ARG A O 1
ATOM 899 N N . ALA A 1 116 ? 6.744 -14.598 -10.828 1.00 80.88 116 ALA A N 1
ATOM 900 C CA . ALA A 1 116 ? 7.014 -13.253 -11.307 1.00 80.88 116 ALA A CA 1
ATOM 901 C C . ALA A 1 116 ? 5.784 -12.694 -12.038 1.00 80.88 116 ALA A C 1
ATOM 903 O O . ALA A 1 116 ? 5.242 -13.332 -12.945 1.00 80.88 116 ALA A O 1
ATOM 904 N N . VAL A 1 117 ? 5.360 -11.495 -11.643 1.00 84.62 117 VAL A N 1
ATOM 905 C CA . VAL A 1 117 ? 4.328 -10.743 -12.354 1.00 84.62 117 VAL A CA 1
ATOM 906 C C . VAL A 1 117 ? 4.957 -10.178 -13.625 1.00 84.62 117 VAL A C 1
ATOM 908 O O . VAL A 1 117 ? 6.054 -9.622 -13.596 1.00 84.62 117 VAL A O 1
ATOM 911 N N . SER A 1 118 ? 4.272 -10.324 -14.755 1.00 85.88 118 SER A N 1
ATOM 912 C CA . SER A 1 118 ? 4.659 -9.676 -16.005 1.00 85.88 118 SER A CA 1
ATOM 913 C C . SER A 1 118 ? 3.604 -8.645 -16.362 1.00 85.88 118 SER A C 1
ATOM 915 O O . SER A 1 118 ? 2.412 -8.949 -16.388 1.00 85.88 118 SER A O 1
ATOM 917 N N . ILE A 1 119 ? 4.051 -7.420 -16.612 1.00 87.81 119 ILE A N 1
ATOM 918 C CA . ILE A 1 119 ? 3.199 -6.330 -17.067 1.00 87.81 119 ILE A CA 1
ATOM 919 C C . ILE A 1 119 ? 3.642 -5.997 -18.478 1.00 87.81 119 ILE A C 1
ATOM 921 O O . ILE A 1 119 ? 4.816 -5.722 -18.732 1.00 87.81 119 ILE A O 1
ATOM 925 N N . ASP A 1 120 ? 2.682 -6.052 -19.390 1.00 84.81 120 ASP A N 1
ATOM 926 C CA . ASP A 1 120 ? 2.888 -5.682 -20.779 1.00 84.81 120 ASP A CA 1
ATOM 927 C C . ASP A 1 120 ? 3.338 -4.209 -20.901 1.00 84.81 120 ASP A C 1
ATOM 929 O O . ASP A 1 120 ? 3.263 -3.414 -19.964 1.00 84.81 120 ASP A O 1
ATOM 933 N N . ARG A 1 121 ? 3.899 -3.856 -22.049 1.00 85.69 121 ARG A N 1
ATOM 934 C CA . ARG A 1 121 ? 4.765 -2.697 -22.278 1.00 85.69 121 ARG A CA 1
ATOM 935 C C . ARG A 1 121 ? 4.009 -1.371 -22.451 1.00 85.69 121 ARG A C 1
ATOM 937 O O . ARG A 1 121 ? 4.386 -0.574 -23.309 1.00 85.69 121 ARG A O 1
ATOM 944 N N . SER A 1 122 ? 2.957 -1.121 -21.668 1.00 91.88 122 SER A N 1
ATOM 945 C CA . SER A 1 122 ? 2.171 0.121 -21.739 1.00 91.88 122 SER A CA 1
ATOM 946 C C . SER A 1 122 ? 1.668 0.625 -20.383 1.00 91.88 122 SER A C 1
ATOM 948 O O . SER A 1 122 ? 1.406 -0.152 -19.460 1.00 91.88 122 SER A O 1
ATOM 950 N N . GLY A 1 123 ? 1.454 1.942 -20.284 1.00 91.56 123 GLY A N 1
ATOM 951 C CA . GLY A 1 123 ? 0.883 2.582 -19.099 1.00 91.56 123 GLY A CA 1
ATOM 952 C C . GLY A 1 123 ? -0.546 2.117 -18.785 1.00 91.56 123 GLY A C 1
ATOM 953 O O . GLY A 1 123 ? -0.890 1.917 -17.622 1.00 91.56 123 GLY A O 1
ATOM 954 N N . HIS A 1 124 ? -1.358 1.812 -19.803 1.00 92.88 124 HIS A N 1
ATOM 955 C CA . HIS A 1 124 ? -2.681 1.207 -19.605 1.00 92.88 124 HIS A CA 1
ATOM 956 C C . HIS A 1 124 ? -2.582 -0.155 -18.894 1.00 92.88 124 HIS A C 1
ATOM 958 O O . HIS A 1 124 ? -3.335 -0.448 -17.962 1.00 92.88 124 HIS A O 1
ATOM 964 N N . ARG A 1 125 ? -1.607 -0.989 -19.273 1.00 94.38 125 ARG A N 1
ATOM 965 C CA . ARG A 1 125 ? -1.370 -2.287 -18.622 1.00 94.38 125 ARG A CA 1
ATOM 966 C C . ARG A 1 125 ? -0.828 -2.122 -17.207 1.00 94.38 125 ARG A C 1
ATOM 968 O O . ARG A 1 125 ? -1.218 -2.898 -16.335 1.00 94.38 125 ARG A O 1
ATOM 975 N N . ALA A 1 126 ? -0.033 -1.081 -16.961 1.00 95.44 126 ALA A N 1
ATOM 976 C CA . ALA A 1 126 ? 0.356 -0.676 -15.615 1.00 95.44 126 ALA A CA 1
ATOM 977 C C . ALA A 1 126 ? -0.867 -0.321 -14.746 1.00 95.44 126 ALA A C 1
ATOM 979 O O . ALA A 1 126 ? -1.002 -0.862 -13.650 1.00 95.44 126 ALA A O 1
ATOM 980 N N . ALA A 1 127 ? -1.810 0.487 -15.247 1.00 95.50 127 ALA A N 1
ATOM 981 C CA . ALA A 1 127 ? -3.056 0.783 -14.530 1.00 95.50 127 ALA A CA 1
ATOM 982 C C . ALA A 1 127 ? -3.866 -0.485 -14.226 1.00 95.50 127 ALA A C 1
ATOM 984 O O . ALA A 1 127 ? -4.306 -0.680 -13.095 1.00 95.50 127 ALA A O 1
ATOM 985 N N . LYS A 1 128 ? -4.035 -1.384 -15.203 1.00 95.50 128 LYS A N 1
ATOM 986 C CA . LYS A 1 128 ? -4.770 -2.644 -14.991 1.00 95.50 128 LYS A CA 1
ATOM 987 C C . LYS A 1 128 ? -4.123 -3.532 -13.929 1.00 95.50 128 LYS A C 1
ATOM 989 O O . LYS A 1 128 ? -4.846 -4.148 -13.153 1.00 95.50 128 LYS A O 1
ATOM 994 N N . ALA A 1 129 ? -2.792 -3.579 -13.871 1.00 95.62 129 ALA A N 1
ATOM 995 C CA . ALA A 1 129 ? -2.080 -4.310 -12.826 1.00 95.62 129 ALA A CA 1
ATOM 996 C C . ALA A 1 129 ? -2.343 -3.715 -11.433 1.00 95.62 129 ALA A C 1
ATOM 998 O O . ALA A 1 129 ? -2.548 -4.459 -10.480 1.00 95.62 129 ALA A O 1
ATOM 999 N N . VAL A 1 130 ? -2.414 -2.385 -11.322 1.00 96.44 130 VAL A N 1
ATOM 1000 C CA . VAL A 1 130 ? -2.761 -1.708 -10.063 1.00 96.44 130 VAL A CA 1
ATOM 1001 C C . VAL A 1 130 ? -4.221 -1.949 -9.682 1.00 96.44 130 VAL A C 1
ATOM 1003 O O . VAL A 1 130 ? -4.496 -2.205 -8.519 1.00 96.44 130 VAL A O 1
ATOM 1006 N N . ILE A 1 131 ? -5.157 -1.946 -10.636 1.00 95.75 131 ILE A N 1
ATOM 1007 C CA . ILE A 1 131 ? -6.562 -2.308 -10.366 1.00 95.75 131 ILE A CA 1
ATOM 1008 C C . ILE A 1 131 ? -6.655 -3.733 -9.811 1.00 95.75 131 ILE A C 1
ATOM 1010 O O . ILE A 1 131 ? -7.365 -3.957 -8.833 1.00 95.75 131 ILE A O 1
ATOM 1014 N N . ALA A 1 132 ? -5.929 -4.684 -10.408 1.00 95.50 132 ALA A N 1
ATOM 1015 C CA . ALA A 1 132 ? -5.877 -6.056 -9.913 1.00 95.50 132 ALA A CA 1
ATOM 1016 C C . ALA A 1 132 ? -5.296 -6.117 -8.491 1.00 95.50 132 ALA A C 1
ATOM 1018 O O . ALA A 1 132 ? -5.910 -6.718 -7.618 1.00 95.50 132 ALA A O 1
ATOM 1019 N N . LEU A 1 133 ? -4.188 -5.413 -8.232 1.00 96.19 133 LEU A N 1
ATOM 1020 C CA . LEU A 1 133 ? -3.583 -5.314 -6.899 1.00 96.19 133 LEU A CA 1
ATOM 1021 C C . LEU A 1 133 ? -4.570 -4.774 -5.850 1.00 96.19 133 LEU A C 1
ATOM 1023 O O . LEU A 1 133 ? -4.712 -5.365 -4.783 1.00 96.19 133 LEU A O 1
ATOM 1027 N N . MET A 1 134 ? -5.287 -3.692 -6.171 1.00 95.94 134 MET A N 1
ATOM 1028 C CA . MET A 1 134 ? -6.297 -3.091 -5.292 1.00 95.94 134 MET A CA 1
ATOM 1029 C C . MET A 1 134 ? -7.450 -4.060 -5.000 1.00 95.94 134 MET A C 1
ATOM 1031 O O . MET A 1 134 ? -7.873 -4.208 -3.851 1.00 95.94 134 MET A O 1
ATOM 1035 N N . ASN A 1 135 ? -7.955 -4.732 -6.039 1.00 95.62 135 ASN A N 1
ATOM 1036 C CA . ASN A 1 135 ? -9.018 -5.725 -5.911 1.00 95.62 135 ASN A CA 1
ATOM 1037 C C . ASN A 1 135 ? -8.581 -6.910 -5.041 1.00 95.62 135 ASN A C 1
ATOM 1039 O O . ASN A 1 135 ? -9.326 -7.344 -4.161 1.00 95.62 135 ASN A O 1
ATOM 1043 N N . ASP A 1 136 ? -7.373 -7.418 -5.269 1.00 95.94 136 ASP A N 1
ATOM 1044 C CA . ASP A 1 136 ? -6.833 -8.562 -4.544 1.00 95.94 136 ASP A CA 1
ATOM 1045 C C . ASP A 1 136 ? -6.589 -8.213 -3.074 1.00 95.94 136 ASP A C 1
ATOM 1047 O O . ASP A 1 136 ? -6.942 -9.005 -2.201 1.00 95.94 136 ASP A O 1
ATOM 1051 N N . ALA A 1 137 ? -6.074 -7.013 -2.783 1.00 95.69 137 ALA A N 1
ATOM 1052 C CA . ALA A 1 137 ? -5.898 -6.523 -1.417 1.00 95.69 137 ALA A CA 1
ATOM 1053 C C . ALA A 1 137 ? -7.232 -6.467 -0.655 1.00 95.69 137 ALA A C 1
ATOM 1055 O O . ALA A 1 137 ? -7.325 -6.998 0.451 1.00 95.69 137 ALA A O 1
ATOM 1056 N N . GLN A 1 138 ? -8.283 -5.894 -1.255 1.00 94.69 138 GLN A N 1
ATOM 1057 C CA . GLN A 1 138 ? -9.609 -5.823 -0.624 1.00 94.69 138 GLN A CA 1
ATOM 1058 C C . GLN A 1 138 ? -10.307 -7.171 -0.495 1.00 94.69 138 GLN A C 1
ATOM 1060 O O . GLN A 1 138 ? -10.973 -7.423 0.506 1.00 94.69 138 GLN A O 1
ATOM 1065 N N . THR A 1 139 ? -10.170 -8.035 -1.500 1.00 96.06 139 THR A N 1
ATOM 1066 C CA . THR A 1 139 ? -10.750 -9.384 -1.465 1.00 96.06 139 THR A CA 1
ATOM 1067 C C . THR A 1 139 ? -10.087 -10.220 -0.376 1.00 96.06 139 THR A C 1
ATOM 1069 O O . THR A 1 139 ? -10.744 -11.007 0.300 1.00 96.06 139 THR A O 1
ATOM 1072 N N . ARG A 1 140 ? -8.774 -10.048 -0.196 1.00 96.62 140 ARG A N 1
ATOM 1073 C CA . ARG A 1 140 ? -7.983 -10.763 0.805 1.00 96.62 140 ARG A CA 1
ATOM 1074 C C . ARG A 1 140 ? -8.264 -10.278 2.222 1.00 96.62 140 ARG A C 1
ATOM 1076 O O . ARG A 1 140 ? -8.333 -11.104 3.127 1.00 96.62 140 ARG A O 1
ATOM 1083 N N . LEU A 1 141 ? -8.383 -8.966 2.407 1.00 97.56 141 LEU A N 1
ATOM 1084 C CA . LEU A 1 141 ? -8.639 -8.342 3.697 1.00 97.56 141 LEU A CA 1
ATOM 1085 C C . LEU A 1 141 ? -9.655 -7.216 3.522 1.00 97.56 141 LEU A C 1
ATOM 1087 O O . LEU A 1 141 ? -9.316 -6.103 3.119 1.00 97.56 141 LEU A O 1
ATOM 1091 N N . ALA A 1 142 ? -10.915 -7.516 3.826 1.00 96.88 142 ALA A N 1
ATOM 1092 C CA . ALA A 1 142 ? -11.975 -6.526 3.741 1.00 96.88 142 ALA A CA 1
ATOM 1093 C C . ALA A 1 142 ? -11.736 -5.401 4.772 1.00 96.88 142 ALA A C 1
ATOM 1095 O O . ALA A 1 142 ? -11.390 -5.699 5.916 1.00 96.88 142 ALA A O 1
ATOM 1096 N N . PRO A 1 143 ? -11.983 -4.120 4.429 1.00 96.00 143 PRO A N 1
ATOM 1097 C CA . PRO A 1 143 ? -11.855 -3.001 5.367 1.00 96.00 143 PRO A CA 1
ATOM 1098 C C . PRO A 1 143 ? -12.580 -3.212 6.703 1.00 96.00 143 PRO A C 1
ATOM 1100 O O . PRO A 1 143 ? -12.019 -2.912 7.751 1.00 96.00 143 PRO A O 1
ATOM 1103 N N . ASN A 1 144 ? -13.788 -3.789 6.672 1.00 96.62 144 ASN A N 1
ATOM 1104 C CA . ASN A 1 144 ? -14.550 -4.088 7.886 1.00 96.62 144 ASN A CA 1
ATOM 1105 C C . ASN A 1 144 ? -13.829 -5.071 8.806 1.00 96.62 144 ASN A C 1
ATOM 110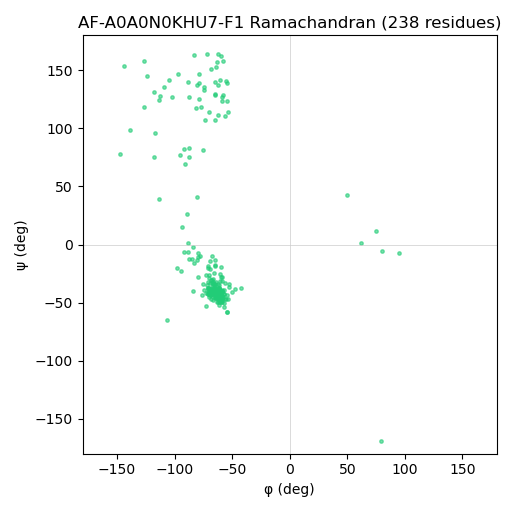7 O O . ASN A 1 144 ? -13.880 -4.887 10.006 1.00 96.62 144 ASN A O 1
ATOM 1111 N N . THR A 1 145 ? -13.091 -6.053 8.280 1.00 97.81 145 THR A N 1
ATOM 1112 C CA . THR A 1 145 ? -12.320 -6.976 9.128 1.00 97.81 145 THR A CA 1
ATOM 1113 C C . THR A 1 145 ? -11.313 -6.228 10.001 1.00 97.81 145 THR A C 1
ATOM 1115 O O . THR A 1 145 ? -11.163 -6.554 11.169 1.00 97.81 145 THR A O 1
ATOM 1118 N N . ILE A 1 146 ? -10.652 -5.204 9.453 1.00 97.75 146 ILE A N 1
ATOM 1119 C CA . ILE A 1 146 ? -9.692 -4.383 10.203 1.00 97.75 146 ILE A CA 1
ATOM 1120 C C . ILE A 1 146 ? -10.420 -3.500 11.221 1.00 97.75 146 ILE A C 1
ATOM 1122 O O . ILE A 1 146 ? -9.961 -3.342 12.346 1.00 97.75 146 ILE A O 1
ATOM 1126 N N . ILE A 1 147 ? -11.542 -2.904 10.813 1.00 97.44 147 ILE A N 1
ATOM 1127 C CA . ILE A 1 147 ? -12.307 -1.968 11.644 1.00 97.44 147 ILE A CA 1
ATOM 1128 C C . ILE A 1 147 ? -13.005 -2.690 12.801 1.00 97.44 147 ILE A C 1
ATOM 1130 O O . ILE A 1 147 ? -13.007 -2.179 13.912 1.00 97.44 147 ILE A O 1
ATOM 1134 N N . ASP A 1 148 ? -13.571 -3.868 12.556 1.00 97.25 148 ASP A N 1
ATOM 1135 C CA . ASP A 1 148 ? -14.305 -4.652 13.552 1.00 97.25 148 ASP A CA 1
ATOM 1136 C C . ASP A 1 148 ? -13.361 -5.289 14.587 1.00 97.25 148 ASP A C 1
ATOM 1138 O O . ASP A 1 148 ? -13.772 -5.547 15.717 1.00 97.25 148 ASP A O 1
ATOM 1142 N N . ALA A 1 149 ? -12.098 -5.529 14.216 1.00 96.94 149 ALA A N 1
ATOM 1143 C CA . ALA A 1 149 ? -11.054 -6.009 15.125 1.00 96.94 149 ALA A CA 1
ATOM 1144 C C . ALA A 1 149 ? -10.432 -4.893 15.984 1.00 96.94 149 ALA A C 1
ATOM 1146 O O . ALA A 1 149 ? -9.708 -5.171 16.940 1.00 96.94 149 ALA A O 1
ATOM 1147 N N . ASP A 1 150 ? -10.683 -3.629 15.642 1.00 97.25 150 ASP A N 1
ATOM 1148 C CA . ASP A 1 150 ? -10.156 -2.487 16.370 1.00 97.25 150 ASP A CA 1
ATOM 1149 C C . ASP A 1 150 ? -10.954 -2.206 17.651 1.00 97.25 150 ASP A C 1
ATOM 1151 O O . ASP A 1 150 ? -12.183 -2.202 17.654 1.00 97.25 150 ASP A O 1
ATOM 1155 N N . ASP A 1 151 ? -10.248 -1.879 18.735 1.00 97.38 151 ASP A N 1
ATOM 1156 C CA . ASP A 1 151 ? -10.853 -1.424 19.989 1.00 97.38 151 ASP A CA 1
ATOM 1157 C C . ASP A 1 151 ? -10.402 0.012 20.304 1.00 97.38 151 ASP A C 1
ATOM 1159 O O . ASP A 1 151 ? -9.345 0.234 20.913 1.00 97.38 151 ASP A O 1
ATOM 1163 N N . PRO A 1 152 ? -11.208 1.024 19.934 1.00 96.44 152 PRO A N 1
ATOM 1164 C CA . PRO A 1 152 ? -10.880 2.423 20.163 1.00 96.44 152 PRO A CA 1
ATOM 1165 C C . PRO A 1 152 ? -10.679 2.784 21.638 1.00 96.44 152 PRO A C 1
ATOM 1167 O O . PRO A 1 152 ? -10.047 3.811 21.906 1.00 96.44 152 PRO A O 1
ATOM 1170 N N . SER A 1 153 ? -11.165 1.985 22.597 1.00 97.50 153 SER A N 1
ATOM 1171 C CA . SER A 1 153 ? -10.983 2.245 24.032 1.00 97.50 153 SER A CA 1
ATOM 1172 C C . SER A 1 153 ? -9.529 2.050 24.487 1.00 97.50 153 SER A C 1
ATOM 1174 O O . SER A 1 153 ? -9.065 2.729 25.408 1.00 97.50 153 SER A O 1
ATOM 1176 N N . GLN A 1 154 ? -8.766 1.214 23.779 1.00 97.50 154 GLN A N 1
ATOM 1177 C CA . GLN A 1 154 ? -7.377 0.884 24.096 1.00 97.50 154 GLN A CA 1
ATOM 1178 C C . GLN A 1 154 ? -6.373 1.921 23.575 1.00 97.50 154 GLN A C 1
ATOM 1180 O O . GLN A 1 154 ? -6.673 2.749 22.710 1.00 97.50 154 GLN A O 1
ATOM 1185 N N . SER A 1 155 ? -5.145 1.896 24.106 1.00 97.00 155 SER A N 1
ATOM 1186 C CA . SER A 1 155 ? -4.043 2.726 23.595 1.00 97.00 155 SER A CA 1
ATOM 1187 C C . SER A 1 155 ? -3.696 2.356 22.146 1.00 97.00 155 SER A C 1
ATOM 1189 O O . SER A 1 155 ? -3.951 1.238 21.708 1.00 97.00 155 SER A O 1
ATOM 1191 N N . GLN A 1 156 ? -3.084 3.275 21.389 1.00 96.00 156 GLN A N 1
ATOM 1192 C CA . GLN A 1 156 ? -2.719 3.002 19.988 1.00 96.00 156 GLN A CA 1
ATOM 1193 C C . GLN A 1 156 ? -1.774 1.800 19.856 1.00 96.00 156 GLN A C 1
ATOM 1195 O O . GLN A 1 156 ? -1.971 0.969 18.979 1.00 96.00 156 GLN A O 1
ATOM 1200 N N . THR A 1 157 ? -0.807 1.663 20.767 1.00 96.31 157 THR A N 1
ATOM 1201 C CA . THR A 1 157 ? 0.111 0.517 20.799 1.00 96.31 157 THR A CA 1
ATOM 1202 C C . THR A 1 157 ? -0.615 -0.796 21.093 1.00 96.31 157 THR A C 1
ATOM 1204 O O . THR A 1 157 ? -0.307 -1.807 20.473 1.00 96.31 157 THR A O 1
ATOM 1207 N N . ALA A 1 158 ? -1.592 -0.797 22.006 1.00 98.06 158 ALA A N 1
ATOM 1208 C CA . ALA A 1 158 ? -2.370 -1.997 22.309 1.00 98.06 158 ALA A CA 1
ATOM 1209 C C . ALA A 1 158 ? -3.278 -2.397 21.133 1.00 98.06 158 ALA A C 1
ATOM 1211 O O . ALA A 1 158 ? -3.309 -3.568 20.769 1.00 98.06 158 ALA A O 1
ATOM 1212 N N . ARG A 1 159 ? -3.914 -1.420 20.471 1.00 98.06 159 ARG A N 1
ATOM 1213 C CA . ARG A 1 159 ? -4.683 -1.623 19.228 1.00 98.06 159 ARG A CA 1
ATOM 1214 C C . ARG A 1 159 ? -3.813 -2.216 18.121 1.00 98.06 159 ARG A C 1
ATOM 1216 O O . ARG A 1 159 ? -4.166 -3.234 17.542 1.00 98.06 159 ARG A O 1
ATOM 1223 N N . ALA A 1 160 ? -2.643 -1.625 17.877 1.00 98.00 160 ALA A N 1
ATOM 1224 C CA . ALA A 1 160 ? -1.677 -2.113 16.894 1.00 98.00 160 ALA A CA 1
ATOM 1225 C C . ALA A 1 160 ? -1.230 -3.551 17.185 1.00 98.00 160 ALA A C 1
ATOM 1227 O O . ALA A 1 160 ? -1.216 -4.386 16.284 1.00 98.00 160 ALA A O 1
ATOM 1228 N N . LYS A 1 161 ? -0.913 -3.854 18.451 1.00 98.19 161 LYS A N 1
ATOM 1229 C CA . LYS A 1 161 ? -0.538 -5.207 18.863 1.00 98.19 161 LYS A CA 1
ATOM 1230 C C . LYS A 1 161 ? -1.686 -6.198 18.661 1.00 98.19 161 LYS A C 1
ATOM 1232 O O . LYS A 1 161 ? -1.438 -7.284 18.161 1.00 98.19 161 LYS A O 1
ATOM 1237 N N . ALA A 1 162 ? -2.919 -5.824 18.999 1.00 98.12 162 ALA A N 1
ATOM 1238 C CA . ALA A 1 162 ? -4.086 -6.679 18.796 1.00 98.12 162 ALA A CA 1
ATOM 1239 C C . ALA A 1 162 ? -4.305 -7.008 17.309 1.00 98.12 162 ALA A C 1
ATOM 1241 O O . ALA A 1 162 ? -4.519 -8.168 16.974 1.00 98.12 162 ALA A O 1
ATOM 1242 N N . LEU A 1 163 ? -4.170 -6.021 16.414 1.00 98.25 163 LEU A N 1
ATOM 1243 C CA . LEU A 1 163 ? -4.242 -6.248 14.965 1.00 98.25 163 LEU A CA 1
ATOM 1244 C C . LEU A 1 163 ? -3.097 -7.134 14.450 1.00 98.25 163 LEU A C 1
ATOM 1246 O O . LEU A 1 163 ? -3.303 -7.934 13.543 1.00 98.25 163 LEU A O 1
ATOM 1250 N N . TRP A 1 164 ? -1.892 -6.992 15.010 1.00 98.00 164 TRP A N 1
ATOM 1251 C CA . TRP A 1 164 ? -0.741 -7.821 14.642 1.00 98.00 164 TRP A CA 1
ATOM 1252 C C . TRP A 1 164 ? -0.877 -9.270 15.132 1.00 98.00 164 TRP A C 1
ATOM 1254 O O . TRP A 1 164 ? -0.550 -10.204 14.400 1.00 98.00 164 TRP A O 1
ATOM 1264 N N . ASP A 1 165 ? -1.381 -9.458 16.352 1.00 97.75 165 ASP A N 1
ATOM 1265 C CA . ASP A 1 165 ? -1.631 -10.774 16.948 1.00 97.75 165 ASP A CA 1
ATOM 1266 C C . ASP A 1 165 ? -2.817 -11.501 16.276 1.00 97.75 165 ASP A C 1
ATOM 1268 O O . ASP A 1 165 ? -2.946 -12.721 16.403 1.00 97.75 165 ASP A O 1
ATOM 1272 N N . ASP A 1 166 ? -3.679 -10.779 15.551 1.00 98.06 166 ASP A N 1
ATOM 1273 C CA . ASP A 1 166 ? -4.717 -11.369 14.710 1.00 98.06 166 ASP A CA 1
ATOM 1274 C C . ASP A 1 166 ? -4.097 -11.977 13.440 1.00 98.06 166 ASP A C 1
ATOM 1276 O O . ASP A 1 166 ? -3.689 -11.296 12.496 1.00 98.06 166 ASP A O 1
ATOM 1280 N N . ASP A 1 167 ? -4.056 -13.306 13.413 1.00 97.31 167 ASP A N 1
ATOM 1281 C CA . ASP A 1 167 ? -3.501 -14.108 12.325 1.00 97.31 167 ASP A CA 1
ATOM 1282 C C . ASP A 1 167 ? -4.175 -13.867 10.963 1.00 97.31 167 ASP A C 1
ATOM 1284 O O . ASP A 1 167 ? -3.532 -14.023 9.919 1.00 97.31 167 ASP A O 1
ATOM 1288 N N . GLN A 1 168 ? -5.469 -13.535 10.937 1.00 97.62 168 GLN A N 1
ATOM 1289 C CA . GLN A 1 168 ? -6.181 -13.241 9.695 1.00 97.62 168 GLN A CA 1
ATOM 1290 C C . GLN A 1 168 ? -5.706 -11.903 9.128 1.00 97.62 168 GLN A C 1
ATOM 1292 O O . GLN A 1 168 ? -5.459 -11.804 7.922 1.00 97.62 168 GLN A O 1
ATOM 1297 N N . ILE A 1 169 ? -5.543 -10.897 9.985 1.00 98.25 169 ILE A N 1
ATOM 1298 C CA . ILE A 1 169 ? -5.119 -9.549 9.594 1.00 98.25 169 ILE A CA 1
ATOM 1299 C C . ILE A 1 169 ? -3.636 -9.533 9.229 1.00 98.25 169 ILE A C 1
ATOM 1301 O O . ILE A 1 169 ? -3.283 -9.104 8.125 1.00 98.25 169 ILE A O 1
ATOM 1305 N N . SER A 1 170 ? -2.760 -10.034 10.098 1.00 97.50 170 SER A N 1
ATOM 1306 C CA . SER A 1 170 ? -1.309 -9.984 9.887 1.00 97.50 170 SER A CA 1
ATOM 1307 C C . SER A 1 170 ? -0.887 -10.775 8.646 1.00 97.50 170 SER A C 1
ATOM 1309 O O . SER A 1 170 ? -0.239 -10.223 7.754 1.00 97.50 170 SER A O 1
ATOM 1311 N N . LYS A 1 171 ? -1.336 -12.028 8.480 1.00 97.75 171 LYS A N 1
ATOM 1312 C CA . LYS A 1 171 ? -0.984 -12.847 7.300 1.00 97.75 171 LYS A CA 1
ATOM 1313 C C . LYS A 1 171 ? -1.537 -12.264 6.004 1.00 97.75 171 LYS A C 1
ATOM 1315 O O . LYS A 1 171 ? -0.865 -12.327 4.971 1.00 97.75 171 LYS A O 1
ATOM 1320 N N . ALA A 1 172 ? -2.747 -11.705 6.026 1.00 98.19 172 ALA A N 1
ATOM 1321 C CA . ALA A 1 172 ? -3.302 -11.038 4.854 1.00 98.19 172 ALA A CA 1
ATOM 1322 C C . ALA A 1 172 ? -2.512 -9.770 4.501 1.00 98.19 172 ALA A C 1
ATOM 1324 O O . ALA A 1 172 ? -2.215 -9.558 3.325 1.00 98.19 172 ALA A O 1
ATOM 1325 N N . THR A 1 173 ? -2.095 -8.994 5.503 1.00 97.69 173 THR A N 1
ATOM 1326 C CA . THR A 1 173 ? -1.242 -7.809 5.329 1.00 97.69 173 THR A CA 1
ATOM 1327 C C . THR A 1 173 ? 0.094 -8.174 4.686 1.00 97.69 173 THR A C 1
ATOM 1329 O O . THR A 1 173 ? 0.459 -7.589 3.667 1.00 97.69 173 THR A O 1
ATOM 1332 N N . ILE A 1 174 ? 0.791 -9.192 5.205 1.00 97.88 174 ILE A N 1
ATOM 1333 C CA . ILE A 1 174 ? 2.061 -9.684 4.640 1.00 97.88 174 ILE A CA 1
ATOM 1334 C C . ILE A 1 174 ? 1.900 -10.095 3.177 1.00 97.88 174 ILE A C 1
ATOM 1336 O O . ILE A 1 174 ? 2.726 -9.755 2.327 1.00 97.88 174 ILE A O 1
ATOM 1340 N N . ARG A 1 175 ? 0.808 -10.793 2.850 1.00 97.44 175 ARG A N 1
ATOM 1341 C CA . ARG A 1 175 ? 0.516 -11.174 1.465 1.00 97.44 175 ARG A CA 1
ATOM 1342 C C . ARG A 1 175 ? 0.316 -9.960 0.572 1.00 97.44 175 ARG A C 1
ATOM 1344 O O . ARG A 1 175 ? 0.879 -9.956 -0.520 1.00 97.44 175 ARG A O 1
ATOM 1351 N N . SER A 1 176 ? -0.432 -8.958 1.021 1.00 96.94 176 SER A N 1
ATOM 1352 C CA . SER A 1 176 ? -0.651 -7.731 0.256 1.00 96.94 176 SER A CA 1
ATOM 1353 C C . SER A 1 176 ? 0.639 -6.934 0.044 1.00 96.94 176 SER A C 1
ATOM 1355 O O . SER A 1 176 ? 0.891 -6.481 -1.070 1.00 96.94 176 SER A O 1
ATOM 1357 N N . LEU A 1 177 ? 1.514 -6.848 1.052 1.00 96.62 177 LEU A N 1
ATOM 1358 C CA . LEU A 1 177 ? 2.848 -6.254 0.903 1.0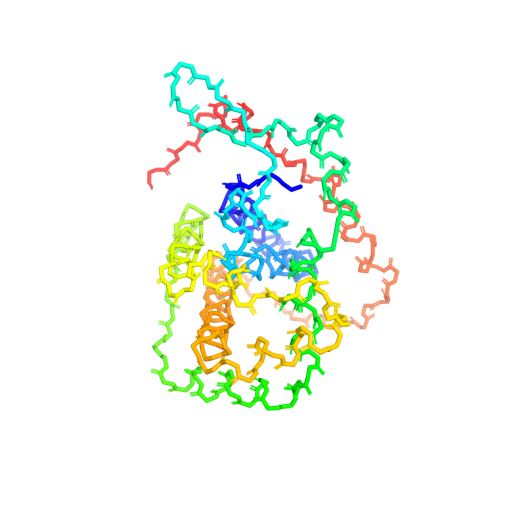0 96.62 177 LEU A CA 1
ATOM 1359 C C . LEU A 1 177 ? 3.678 -7.003 -0.151 1.00 96.62 177 LEU A C 1
ATOM 1361 O O . LEU A 1 177 ? 4.256 -6.380 -1.041 1.00 96.62 177 LEU A O 1
ATOM 1365 N N . ALA A 1 178 ? 3.686 -8.338 -0.112 1.00 97.06 178 ALA A N 1
ATOM 1366 C CA . ALA A 1 178 ? 4.376 -9.152 -1.113 1.00 97.06 178 ALA A CA 1
ATOM 1367 C C . ALA A 1 178 ? 3.790 -8.975 -2.532 1.00 97.06 178 ALA A C 1
ATOM 1369 O O . ALA A 1 178 ? 4.547 -8.919 -3.504 1.00 97.06 178 ALA A O 1
ATOM 1370 N N . ASP A 1 179 ? 2.464 -8.843 -2.667 1.00 96.06 179 ASP A N 1
ATOM 1371 C CA . ASP A 1 179 ? 1.807 -8.501 -3.939 1.00 96.06 179 ASP A CA 1
ATOM 1372 C C . ASP A 1 179 ? 2.259 -7.125 -4.452 1.00 96.06 179 ASP A C 1
ATOM 1374 O O . ASP A 1 179 ? 2.631 -6.992 -5.621 1.00 96.06 179 ASP A O 1
ATOM 1378 N N . GLY A 1 180 ? 2.293 -6.120 -3.572 1.00 96.25 180 GLY A N 1
ATOM 1379 C CA . GLY A 1 180 ? 2.756 -4.769 -3.889 1.00 96.25 180 GLY A CA 1
ATOM 1380 C C . GLY A 1 180 ? 4.210 -4.745 -4.365 1.00 96.25 180 GLY A C 1
ATOM 1381 O O . GLY A 1 180 ? 4.510 -4.140 -5.396 1.00 96.25 180 GLY A O 1
ATOM 1382 N N . VAL A 1 181 ? 5.106 -5.466 -3.682 1.00 96.44 181 VAL A N 1
ATOM 1383 C CA . VAL A 1 181 ? 6.520 -5.605 -4.081 1.00 96.44 181 VAL A CA 1
ATOM 1384 C C . VAL A 1 181 ? 6.642 -6.270 -5.454 1.00 96.44 181 VAL A C 1
ATOM 1386 O O . VAL A 1 181 ? 7.359 -5.765 -6.323 1.00 96.44 181 VAL A O 1
ATOM 1389 N N . GLY A 1 182 ? 5.918 -7.369 -5.686 1.00 96.00 182 GLY A N 1
ATOM 1390 C CA . GLY A 1 182 ? 5.921 -8.069 -6.973 1.00 96.00 182 GLY A CA 1
ATOM 1391 C C . GLY A 1 182 ? 5.407 -7.199 -8.124 1.00 96.00 182 GLY A C 1
ATOM 1392 O O . GLY A 1 182 ? 6.030 -7.143 -9.189 1.00 96.00 182 GLY A O 1
ATOM 1393 N N . ALA A 1 183 ? 4.310 -6.471 -7.904 1.00 96.12 183 ALA A N 1
ATOM 1394 C CA . ALA A 1 183 ? 3.750 -5.540 -8.879 1.00 96.12 183 ALA A CA 1
ATOM 1395 C C . ALA A 1 183 ? 4.714 -4.383 -9.179 1.00 96.12 183 ALA A C 1
ATOM 1397 O O . ALA A 1 183 ? 4.959 -4.076 -10.347 1.00 96.12 183 ALA A O 1
ATOM 1398 N N . LEU A 1 184 ? 5.320 -3.779 -8.152 1.00 96.56 184 LEU A N 1
ATOM 1399 C CA . LEU A 1 184 ? 6.293 -2.697 -8.312 1.00 96.56 184 LEU A CA 1
ATOM 1400 C C . LEU A 1 184 ? 7.514 -3.143 -9.130 1.00 96.56 184 LEU A C 1
ATOM 1402 O O . LEU A 1 184 ? 7.937 -2.433 -10.046 1.00 96.56 184 LEU A O 1
ATOM 1406 N N . ALA A 1 185 ? 8.050 -4.333 -8.848 1.00 95.31 185 ALA A N 1
ATOM 1407 C CA . ALA A 1 185 ? 9.172 -4.901 -9.593 1.00 95.31 185 ALA A CA 1
ATOM 1408 C C . ALA A 1 185 ? 8.827 -5.120 -11.077 1.00 95.31 185 ALA A C 1
ATOM 1410 O O . ALA A 1 185 ? 9.627 -4.793 -11.962 1.00 95.31 185 ALA A O 1
ATOM 1411 N N . ALA A 1 186 ? 7.624 -5.623 -11.363 1.00 95.31 186 ALA A N 1
ATOM 1412 C CA . ALA A 1 186 ? 7.136 -5.833 -12.723 1.00 95.31 186 ALA A CA 1
ATOM 1413 C C . ALA A 1 186 ? 6.929 -4.512 -13.480 1.00 95.31 186 ALA A C 1
ATOM 1415 O O . ALA A 1 186 ? 7.339 -4.393 -14.637 1.00 95.31 186 ALA A O 1
ATOM 1416 N N . LEU A 1 187 ? 6.350 -3.503 -12.820 1.00 96.38 187 LEU A N 1
ATOM 1417 C CA . LEU A 1 187 ? 6.146 -2.162 -13.376 1.00 96.38 187 LEU A CA 1
ATOM 1418 C C . LEU A 1 187 ? 7.477 -1.519 -13.756 1.00 96.38 187 LEU A C 1
ATOM 1420 O O . LEU A 1 187 ? 7.640 -1.029 -14.878 1.00 96.38 187 LEU A O 1
ATOM 1424 N N . TRP A 1 188 ? 8.445 -1.565 -12.839 1.00 95.44 188 TRP A N 1
ATOM 1425 C CA . TRP A 1 188 ? 9.767 -0.997 -13.061 1.00 95.44 188 TRP A CA 1
ATOM 1426 C C . TRP A 1 188 ? 10.500 -1.716 -14.200 1.00 95.44 188 TRP A C 1
ATOM 1428 O O . TRP A 1 188 ? 11.032 -1.071 -15.107 1.00 95.44 188 TRP A O 1
ATOM 1438 N N . THR A 1 189 ? 10.461 -3.050 -14.201 1.00 93.62 189 THR A N 1
ATOM 1439 C CA . THR A 1 189 ? 11.068 -3.882 -15.247 1.00 93.62 189 THR A CA 1
ATOM 1440 C C . THR A 1 189 ? 10.462 -3.582 -16.617 1.00 93.62 189 THR A C 1
ATOM 1442 O O . THR A 1 189 ? 11.202 -3.382 -17.581 1.00 93.62 189 THR A O 1
ATOM 1445 N N . SER A 1 190 ? 9.133 -3.490 -16.709 1.00 95.25 190 SER A N 1
ATOM 1446 C CA . SER A 1 190 ? 8.430 -3.155 -17.953 1.00 95.25 190 SER A CA 1
ATOM 1447 C C . SER A 1 190 ? 8.829 -1.765 -18.465 1.00 95.25 190 SER A C 1
ATOM 1449 O O . SER A 1 190 ? 9.252 -1.629 -19.615 1.00 95.25 190 SER A O 1
ATOM 1451 N N . ALA A 1 191 ? 8.820 -0.743 -17.600 1.00 95.12 191 ALA A N 1
ATOM 1452 C CA . ALA A 1 191 ? 9.226 0.614 -17.975 1.00 95.12 191 ALA A CA 1
ATOM 1453 C C . ALA A 1 191 ? 10.691 0.679 -18.446 1.00 95.12 191 ALA A C 1
ATOM 1455 O O . ALA A 1 191 ? 11.002 1.343 -19.438 1.00 95.12 191 ALA A O 1
ATOM 1456 N N . TRP A 1 192 ? 11.598 -0.037 -17.771 1.00 93.88 192 TRP A N 1
ATOM 1457 C CA . TRP A 1 192 ? 13.004 -0.107 -18.170 1.00 93.88 192 TRP A CA 1
ATOM 1458 C C . TRP A 1 192 ? 13.172 -0.742 -19.551 1.00 93.88 192 TRP A C 1
ATOM 1460 O O . TRP A 1 192 ? 13.835 -0.169 -20.414 1.00 93.88 192 TRP A O 1
ATOM 1470 N N . GLN A 1 193 ? 12.543 -1.896 -19.790 1.00 92.44 193 GLN A N 1
ATOM 1471 C CA . GLN A 1 193 ? 12.634 -2.608 -21.069 1.00 92.44 193 GLN A CA 1
ATOM 1472 C C . GLN A 1 193 ? 12.155 -1.753 -22.248 1.00 92.44 193 GLN A C 1
ATOM 1474 O O . GLN A 1 193 ? 12.766 -1.783 -23.315 1.00 92.44 193 GLN A O 1
ATOM 1479 N N . VAL A 1 194 ? 11.084 -0.979 -22.060 1.00 93.19 194 VAL A N 1
ATOM 1480 C CA . VAL A 1 194 ? 10.549 -0.090 -23.103 1.00 93.19 194 VAL A CA 1
ATOM 1481 C C . VAL A 1 194 ? 11.420 1.150 -23.287 1.00 93.19 194 VAL A C 1
ATOM 1483 O O . VAL A 1 194 ? 11.609 1.615 -24.413 1.00 93.19 194 VAL A O 1
ATOM 1486 N N . GLY A 1 195 ? 11.941 1.709 -22.197 1.00 90.75 195 GLY A N 1
ATOM 1487 C CA . GLY A 1 195 ? 12.717 2.942 -22.241 1.00 90.75 195 GLY A CA 1
ATOM 1488 C C . GLY A 1 195 ? 14.176 2.770 -22.680 1.00 90.75 195 GLY A C 1
ATOM 1489 O O . GLY A 1 195 ? 14.736 3.704 -23.247 1.00 90.75 195 GLY A O 1
ATOM 1490 N N . ALA A 1 196 ? 14.789 1.604 -22.445 1.00 84.00 196 ALA A N 1
ATOM 1491 C CA . ALA A 1 196 ? 16.217 1.352 -22.685 1.00 84.00 196 ALA A CA 1
ATOM 1492 C C . ALA A 1 196 ? 16.560 0.772 -24.078 1.00 84.00 196 ALA A C 1
ATOM 1494 O O . ALA A 1 196 ? 17.737 0.636 -24.418 1.00 84.00 196 ALA A O 1
ATOM 1495 N N . ALA A 1 197 ? 15.574 0.417 -24.907 1.00 68.00 197 ALA A N 1
ATOM 1496 C CA . ALA A 1 197 ? 15.813 -0.170 -26.230 1.00 68.00 197 ALA A CA 1
ATOM 1497 C C . ALA A 1 197 ? 16.150 0.892 -27.310 1.00 68.00 197 ALA A C 1
ATOM 1499 O O . ALA A 1 197 ? 15.448 1.901 -27.387 1.00 68.00 197 ALA A O 1
ATOM 1500 N N . PRO A 1 198 ? 17.141 0.702 -28.218 1.00 53.12 198 PRO A N 1
ATOM 1501 C CA . PRO A 1 198 ? 18.407 -0.033 -28.115 1.00 53.12 198 PRO A CA 1
ATOM 1502 C C . PRO A 1 198 ? 19.588 0.877 -27.698 1.00 53.12 198 PRO A C 1
ATOM 1504 O O . PRO A 1 198 ? 20.751 0.508 -27.848 1.00 53.12 198 PRO A O 1
ATOM 1507 N N . ARG A 1 199 ? 19.335 2.090 -27.192 1.00 53.94 199 ARG A N 1
ATOM 1508 C CA . ARG A 1 199 ? 20.381 2.941 -26.606 1.00 53.94 199 ARG A CA 1
ATOM 1509 C C . ARG A 1 199 ? 20.456 2.665 -25.115 1.00 53.94 199 ARG A C 1
ATOM 1511 O O . ARG A 1 199 ? 19.904 3.418 -24.325 1.00 53.94 199 ARG A O 1
ATOM 1518 N N . SER A 1 200 ? 21.167 1.604 -24.741 1.00 46.97 200 SER A N 1
ATOM 1519 C CA . SER A 1 200 ? 21.536 1.389 -23.343 1.00 46.97 200 SER A CA 1
ATOM 1520 C C . SER A 1 200 ? 22.421 2.567 -22.907 1.00 46.97 200 SER A C 1
ATOM 1522 O O . SER A 1 200 ? 23.538 2.699 -23.422 1.00 46.97 200 SER A O 1
ATOM 1524 N N . PRO A 1 201 ? 21.965 3.466 -22.016 1.00 50.97 201 PRO A N 1
ATOM 1525 C CA . PRO A 1 201 ? 22.810 4.551 -21.543 1.00 50.97 201 PRO A CA 1
ATOM 1526 C C . PRO A 1 201 ? 23.967 3.918 -20.767 1.00 50.97 201 PRO A C 1
ATOM 1528 O O . PRO A 1 201 ? 23.735 3.086 -19.889 1.00 50.97 201 PRO A O 1
ATOM 1531 N N . ARG A 1 202 ? 25.222 4.276 -21.073 1.00 46.00 202 ARG A N 1
ATOM 1532 C CA . ARG A 1 202 ? 26.331 3.916 -20.178 1.00 46.00 202 ARG A CA 1
ATOM 1533 C C . ARG A 1 202 ? 26.036 4.547 -18.812 1.00 46.00 202 ARG A C 1
ATOM 1535 O O . ARG A 1 202 ? 25.808 5.759 -18.775 1.00 46.00 202 ARG A O 1
ATOM 1542 N N . PRO A 1 203 ? 26.046 3.784 -17.707 1.00 46.34 203 PRO A N 1
ATOM 1543 C CA . PRO A 1 203 ? 25.831 4.361 -16.394 1.00 46.34 203 PRO A CA 1
ATOM 1544 C C . PRO A 1 203 ? 26.999 5.304 -16.090 1.00 46.34 203 PRO A C 1
ATOM 1546 O O . PRO A 1 203 ? 28.120 4.868 -15.847 1.00 46.34 203 PRO A O 1
ATOM 1549 N N . ARG A 1 204 ? 26.753 6.616 -16.121 1.00 45.50 204 ARG A N 1
ATOM 1550 C CA . ARG A 1 204 ? 27.595 7.587 -15.416 1.00 45.50 204 ARG A CA 1
ATOM 1551 C C . ARG A 1 204 ? 27.041 7.695 -14.004 1.00 45.50 204 ARG A C 1
ATOM 1553 O O . ARG A 1 204 ? 26.213 8.552 -13.710 1.00 45.50 204 ARG A O 1
ATOM 1560 N N . SER A 1 205 ? 27.444 6.765 -13.147 1.00 45.81 205 SER A N 1
ATOM 1561 C CA . SER A 1 205 ? 27.181 6.842 -11.713 1.00 45.81 205 SER A CA 1
ATOM 1562 C C . SER A 1 205 ? 28.117 7.881 -11.098 1.00 45.81 205 SER A C 1
ATOM 1564 O O . SER A 1 205 ? 29.168 7.537 -10.563 1.00 45.81 205 SER A O 1
ATOM 1566 N N . GLU A 1 206 ? 27.768 9.161 -11.206 1.00 48.66 206 GLU A N 1
ATOM 1567 C CA . GLU A 1 206 ? 28.364 10.174 -10.336 1.00 48.66 206 GLU A CA 1
ATOM 1568 C C . GLU A 1 206 ? 27.535 10.302 -9.047 1.00 48.66 206 GLU A C 1
ATOM 1570 O O . GLU A 1 206 ? 26.298 10.268 -9.105 1.00 48.66 206 GLU A O 1
ATOM 1575 N N . PRO A 1 207 ? 28.175 10.454 -7.872 1.00 47.59 207 PRO A N 1
ATOM 1576 C CA . PRO A 1 207 ? 27.473 10.641 -6.608 1.00 47.59 207 PRO A CA 1
ATOM 1577 C C . PRO A 1 207 ? 26.536 11.849 -6.692 1.00 47.59 207 PRO A C 1
ATOM 1579 O O . PRO A 1 207 ? 26.958 13.006 -6.760 1.00 47.59 207 PRO A O 1
ATOM 1582 N N . THR A 1 208 ? 25.231 11.592 -6.693 1.00 52.09 208 THR A N 1
ATOM 1583 C CA . THR A 1 208 ? 24.239 12.659 -6.812 1.00 52.09 208 THR A CA 1
ATOM 1584 C C . THR A 1 208 ? 24.037 13.309 -5.442 1.00 52.09 208 THR A C 1
ATOM 1586 O O . THR A 1 208 ? 23.590 12.671 -4.492 1.00 52.09 208 THR A O 1
ATOM 1589 N N . LYS A 1 209 ? 24.360 14.602 -5.308 1.00 48.06 209 LYS A N 1
ATOM 1590 C CA . LYS A 1 209 ? 24.162 15.355 -4.052 1.00 48.06 209 LYS A CA 1
ATOM 1591 C C . LYS A 1 209 ? 22.663 15.413 -3.699 1.00 48.06 209 LYS A C 1
ATOM 1593 O O . LYS A 1 209 ? 21.860 15.740 -4.5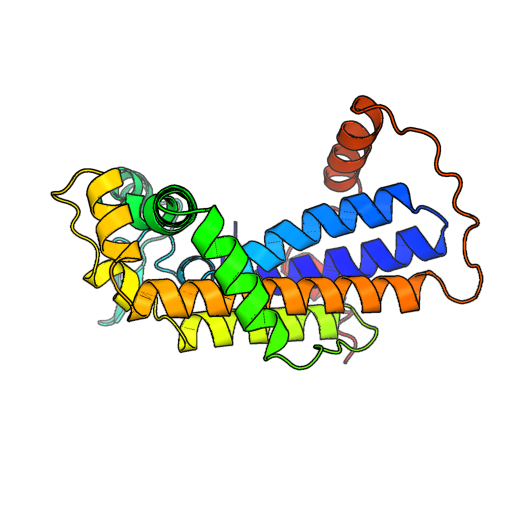71 1.00 48.06 209 LYS A O 1
ATOM 1598 N N . LYS A 1 210 ? 22.274 15.211 -2.426 1.00 49.62 210 LYS A N 1
ATOM 1599 C CA . LYS A 1 210 ? 20.868 15.253 -1.922 1.00 49.62 210 LYS A CA 1
ATOM 1600 C C . LYS A 1 210 ? 20.019 16.413 -2.482 1.00 49.62 210 LYS A C 1
ATOM 1602 O O . LYS A 1 210 ? 18.847 16.233 -2.793 1.00 49.62 210 LYS A O 1
ATOM 1607 N N . ARG A 1 211 ? 20.622 17.595 -2.675 1.00 46.53 211 ARG A N 1
ATOM 1608 C CA . ARG A 1 211 ? 19.966 18.811 -3.207 1.00 46.53 211 ARG A CA 1
ATOM 1609 C C . ARG A 1 211 ? 19.570 18.736 -4.696 1.00 46.53 211 ARG A C 1
ATOM 1611 O O . ARG A 1 211 ? 18.852 19.613 -5.175 1.00 46.53 211 ARG A O 1
ATOM 1618 N N . SER A 1 212 ? 20.090 17.753 -5.433 1.00 51.06 212 SER A N 1
ATOM 1619 C CA . SER A 1 212 ? 19.743 17.447 -6.830 1.00 51.06 212 SER A CA 1
ATOM 1620 C C . SER A 1 212 ? 18.495 16.560 -6.912 1.00 51.06 212 SER A C 1
ATOM 1622 O O . SER A 1 212 ? 17.598 16.823 -7.712 1.00 51.06 212 SER A O 1
ATOM 1624 N N . LEU A 1 213 ? 18.379 15.577 -6.012 1.00 48.00 213 LEU A N 1
ATOM 1625 C CA . LEU A 1 213 ? 17.207 14.703 -5.901 1.00 48.00 213 LEU A CA 1
ATOM 1626 C C . LEU A 1 213 ? 15.950 15.492 -5.512 1.00 48.00 213 LEU A C 1
ATOM 1628 O O . LEU A 1 213 ? 14.932 15.366 -6.183 1.00 48.00 213 LEU A O 1
ATOM 1632 N N . SER A 1 214 ? 16.039 16.383 -4.515 1.00 48.34 214 SER A N 1
ATOM 1633 C CA . SER A 1 214 ? 14.902 17.215 -4.085 1.00 48.34 214 SER A CA 1
ATOM 1634 C C . SER A 1 214 ? 14.432 18.219 -5.144 1.00 48.34 214 SER A C 1
ATOM 1636 O O . SER A 1 214 ? 13.239 18.480 -5.267 1.00 48.34 214 SER A O 1
ATOM 1638 N N . ARG A 1 215 ? 15.349 18.762 -5.957 1.00 49.84 215 ARG A N 1
ATOM 1639 C CA . ARG A 1 215 ? 14.981 19.603 -7.109 1.00 49.84 215 ARG A CA 1
ATOM 1640 C C . ARG A 1 215 ? 14.362 18.795 -8.242 1.00 49.84 215 ARG A C 1
ATOM 1642 O O . ARG A 1 215 ? 13.462 19.297 -8.901 1.00 49.84 215 ARG A O 1
ATOM 1649 N N . SER A 1 216 ? 14.808 17.560 -8.448 1.00 50.25 216 SER A N 1
ATOM 1650 C CA . SER A 1 216 ? 14.261 16.677 -9.481 1.00 50.25 216 SER A CA 1
ATOM 1651 C C . SER A 1 216 ? 12.837 16.226 -9.139 1.00 50.25 216 SER A C 1
ATOM 1653 O O . SER A 1 216 ? 11.971 16.271 -10.006 1.00 50.25 216 SER A O 1
ATOM 1655 N N . THR A 1 217 ? 12.555 15.893 -7.876 1.00 48.12 217 THR A N 1
ATOM 1656 C CA . THR A 1 217 ? 11.200 15.544 -7.407 1.00 48.12 217 THR A CA 1
ATOM 1657 C C . THR A 1 217 ? 10.256 16.750 -7.363 1.00 48.12 217 THR A C 1
ATOM 1659 O O . THR A 1 217 ? 9.097 16.639 -7.758 1.00 48.12 217 THR A O 1
ATOM 1662 N N . ALA A 1 218 ? 10.740 17.931 -6.962 1.00 47.44 218 ALA A N 1
ATOM 1663 C CA . ALA A 1 218 ? 9.961 19.171 -7.033 1.00 47.44 218 ALA A CA 1
ATOM 1664 C C . ALA A 1 218 ? 9.675 19.605 -8.483 1.00 47.44 218 ALA A C 1
ATOM 1666 O O . ALA A 1 218 ? 8.572 20.055 -8.781 1.00 47.44 218 ALA A O 1
ATOM 1667 N N . ALA A 1 219 ? 10.633 19.421 -9.396 1.00 44.34 219 ALA A N 1
ATOM 1668 C CA . ALA A 1 219 ? 10.432 19.678 -10.818 1.00 44.34 219 ALA A CA 1
ATOM 1669 C C . ALA A 1 219 ? 9.457 18.679 -11.454 1.00 44.34 219 ALA A C 1
ATOM 1671 O O . ALA A 1 219 ? 8.731 19.061 -12.361 1.00 44.34 219 ALA A O 1
ATOM 1672 N N . ILE A 1 220 ? 9.377 17.430 -10.979 1.00 47.81 220 ILE A N 1
ATOM 1673 C CA . ILE A 1 220 ? 8.330 16.485 -11.405 1.00 47.81 220 ILE A CA 1
ATOM 1674 C C . ILE A 1 220 ? 6.937 17.039 -11.065 1.00 47.81 220 ILE A C 1
ATOM 1676 O O . ILE A 1 220 ? 6.074 17.057 -11.936 1.00 47.81 220 ILE A O 1
ATOM 1680 N N . ARG A 1 221 ? 6.736 17.603 -9.863 1.00 42.31 221 ARG A N 1
ATOM 1681 C CA . ARG A 1 221 ? 5.458 18.246 -9.487 1.00 42.31 221 ARG A CA 1
ATOM 1682 C C . ARG A 1 221 ? 5.065 19.427 -10.383 1.00 42.31 221 ARG A C 1
ATOM 1684 O O . ARG A 1 221 ? 3.875 19.667 -10.544 1.00 42.31 221 ARG A O 1
ATOM 1691 N N . SER A 1 222 ? 6.027 20.173 -10.932 1.00 43.97 222 SER A N 1
ATOM 1692 C CA . SER A 1 222 ? 5.748 21.322 -11.810 1.00 43.97 222 SER A CA 1
ATOM 1693 C C . SER A 1 222 ? 5.755 20.991 -13.305 1.00 43.97 222 SER A C 1
ATOM 1695 O O . SER A 1 222 ? 5.148 21.721 -14.082 1.00 43.97 222 SER A O 1
ATOM 1697 N N . SER A 1 223 ? 6.434 19.919 -13.725 1.00 37.59 223 SER A N 1
ATOM 1698 C CA . SER A 1 223 ? 6.546 19.519 -15.136 1.00 37.59 223 SER A CA 1
ATOM 1699 C C . SER A 1 223 ? 5.556 18.436 -15.547 1.00 37.59 223 SER A C 1
ATOM 1701 O O . SER A 1 223 ? 5.281 18.313 -16.739 1.00 37.59 223 SER A O 1
ATOM 1703 N N . TRP A 1 224 ? 4.999 17.686 -14.593 1.00 47.56 224 TRP A N 1
ATOM 1704 C CA . TRP A 1 224 ? 3.947 16.695 -14.816 1.00 47.56 224 TRP A CA 1
ATOM 1705 C C . TRP A 1 224 ? 2.701 17.123 -14.035 1.00 47.56 224 TRP A C 1
ATOM 1707 O O . TRP A 1 224 ? 2.434 16.571 -12.964 1.00 47.56 224 TRP A O 1
ATOM 1717 N N . PRO A 1 225 ? 1.949 18.140 -14.507 1.00 44.78 225 PRO A N 1
ATOM 1718 C CA . PRO A 1 225 ? 0.634 18.390 -13.942 1.00 44.78 225 PRO A CA 1
ATOM 1719 C C . PRO A 1 225 ? -0.152 17.084 -14.052 1.00 44.78 225 PRO A C 1
ATOM 1721 O O . PRO A 1 225 ? -0.254 16.510 -15.138 1.00 44.78 225 PRO A O 1
ATOM 1724 N N . SER A 1 226 ? -0.653 16.577 -12.924 1.00 44.78 226 SER A N 1
ATOM 1725 C CA . SER A 1 226 ? -1.615 15.482 -12.948 1.00 44.78 226 SER A CA 1
ATOM 1726 C C . SER A 1 226 ? -2.743 15.923 -13.871 1.00 44.78 226 SER A C 1
ATOM 1728 O O . SER A 1 226 ? -3.414 16.912 -13.563 1.00 44.78 226 SER A O 1
ATOM 1730 N N . LEU A 1 227 ? -2.920 15.253 -15.011 1.00 45.19 227 LEU A N 1
ATOM 1731 C CA . LEU A 1 227 ? -4.089 15.522 -15.835 1.00 45.19 227 LEU A CA 1
ATOM 1732 C C . LEU A 1 227 ? -5.301 15.236 -14.950 1.00 45.19 227 LEU A C 1
ATOM 1734 O O . LEU A 1 227 ? -5.404 14.151 -14.371 1.00 45.19 227 LEU A O 1
ATOM 1738 N N . GLY A 1 228 ? -6.170 16.235 -14.792 1.00 48.72 228 GLY A N 1
ATOM 1739 C CA . GLY A 1 228 ? -7.482 16.007 -14.206 1.00 48.72 228 GLY A CA 1
ATOM 1740 C C . GLY A 1 228 ? -8.230 14.967 -15.037 1.00 48.72 228 GLY A C 1
ATOM 1741 O O . GLY A 1 228 ? -7.919 14.774 -16.213 1.00 48.72 228 GLY A O 1
ATOM 1742 N N . LEU A 1 229 ? -9.217 14.300 -14.438 1.00 43.50 229 LEU A N 1
ATOM 1743 C CA . LEU A 1 229 ? -10.052 13.331 -15.158 1.00 43.50 229 LEU A CA 1
ATOM 1744 C C . LEU A 1 229 ? -10.660 13.953 -16.428 1.00 43.50 229 LEU A C 1
ATOM 1746 O O . LEU A 1 229 ? -10.672 13.306 -17.471 1.00 43.50 229 LEU A O 1
ATOM 1750 N N . ASP A 1 230 ? -11.035 15.231 -16.360 1.00 47.41 230 ASP A N 1
ATOM 1751 C CA . ASP A 1 230 ? -11.549 16.004 -17.495 1.00 47.41 230 ASP A CA 1
ATOM 1752 C C . ASP A 1 230 ? -10.489 16.186 -18.590 1.00 47.41 230 ASP A C 1
ATOM 1754 O O . ASP A 1 230 ? -10.741 15.897 -19.752 1.00 47.41 230 ASP A O 1
ATOM 1758 N N . ALA A 1 231 ? -9.253 16.536 -18.219 1.00 50.66 231 ALA A N 1
ATOM 1759 C CA . ALA A 1 231 ? -8.149 16.679 -19.168 1.00 50.66 231 ALA A CA 1
ATOM 1760 C C . ALA A 1 231 ? -7.730 15.335 -19.798 1.00 50.66 231 ALA A C 1
ATOM 1762 O O . ALA A 1 231 ? -7.277 15.293 -20.942 1.00 50.66 231 ALA A O 1
ATOM 1763 N N . MET A 1 232 ? -7.888 14.219 -19.075 1.00 47.38 232 MET A N 1
ATOM 1764 C CA . MET A 1 232 ? -7.709 12.878 -19.640 1.00 47.38 232 MET A CA 1
ATOM 1765 C C . MET A 1 232 ? -8.824 12.542 -20.639 1.00 47.38 232 MET A C 1
ATOM 1767 O O . MET A 1 232 ? -8.521 12.053 -21.728 1.00 47.38 232 MET A O 1
ATOM 1771 N N . ALA A 1 233 ? -10.081 12.852 -20.308 1.00 50.97 233 ALA A N 1
ATOM 1772 C CA . ALA A 1 233 ? -11.234 12.642 -21.183 1.00 50.97 233 ALA A CA 1
ATOM 1773 C C . ALA A 1 233 ? -11.166 13.491 -22.463 1.00 50.97 233 ALA A C 1
ATOM 1775 O O . ALA A 1 233 ? -11.374 12.971 -23.559 1.00 50.97 233 ALA A O 1
ATOM 1776 N N . GLU A 1 234 ? -10.795 14.764 -22.340 1.00 48.88 234 GLU A N 1
ATOM 1777 C CA . GLU A 1 234 ? -10.626 15.700 -23.458 1.00 48.88 234 GLU A CA 1
ATOM 1778 C C . GLU A 1 234 ? -9.461 15.329 -24.376 1.00 48.88 234 GLU A C 1
ATOM 1780 O O . GLU A 1 234 ? -9.511 15.591 -25.577 1.00 48.88 234 GLU A O 1
ATOM 1785 N N . SER A 1 235 ? -8.415 14.685 -23.844 1.00 56.0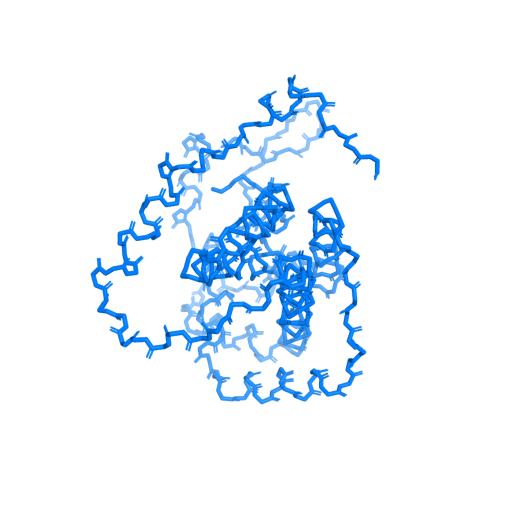6 235 SER A N 1
ATOM 1786 C CA . SER A 1 235 ? -7.256 14.300 -24.654 1.00 56.06 235 SER A CA 1
ATOM 1787 C C . SER A 1 235 ? -7.584 13.264 -25.734 1.00 56.06 235 SER A C 1
ATOM 1789 O O . SER A 1 235 ? -6.792 13.094 -26.662 1.00 56.06 235 SER A O 1
ATOM 1791 N N . GLY A 1 236 ? -8.710 12.545 -25.613 1.00 38.28 236 GLY A N 1
ATOM 1792 C CA . GLY A 1 236 ? -9.161 11.537 -26.577 1.00 38.28 236 GLY A CA 1
ATOM 1793 C C . GLY A 1 236 ? -8.219 10.338 -26.754 1.00 38.28 236 GLY A C 1
ATOM 1794 O O . GLY A 1 236 ? -8.508 9.443 -27.544 1.00 38.28 236 GLY A O 1
ATOM 1795 N N . LYS A 1 237 ? -7.098 10.283 -26.025 1.00 35.66 237 LYS A N 1
ATOM 1796 C CA . LYS A 1 237 ? -6.111 9.201 -26.083 1.00 35.66 237 LYS A CA 1
ATOM 1797 C C . LYS A 1 237 ? -6.439 8.129 -25.055 1.00 35.66 237 LYS A C 1
ATOM 1799 O O . LYS A 1 237 ? -5.723 7.931 -24.078 1.00 35.66 237 LYS A O 1
ATOM 1804 N N . PHE A 1 238 ? -7.529 7.424 -25.310 1.00 43.44 238 PHE A N 1
ATOM 1805 C CA . PHE A 1 238 ? -7.786 6.121 -24.714 1.00 43.44 238 PHE A CA 1
ATOM 1806 C C . PHE A 1 238 ? -7.302 5.080 -25.718 1.00 43.44 238 PHE A C 1
ATOM 1808 O O . PHE A 1 238 ? -8.100 4.552 -26.487 1.00 43.44 238 PHE A O 1
ATOM 1815 N N . GLU A 1 239 ? -5.989 4.863 -25.820 1.00 26.64 239 GLU A N 1
ATOM 1816 C CA . GLU A 1 239 ? -5.527 3.801 -26.717 1.00 26.64 239 GLU A CA 1
ATOM 1817 C C . GLU A 1 239 ? -5.789 2.412 -26.088 1.00 26.64 239 GLU A C 1
ATOM 1819 O O . GLU A 1 239 ? -5.586 2.252 -24.879 1.00 26.64 239 GLU A O 1
ATOM 1824 N N . PRO A 1 240 ? -6.307 1.458 -26.892 1.00 35.69 240 PRO A N 1
ATOM 1825 C CA . PRO A 1 240 ? -7.025 0.252 -26.452 1.00 35.69 240 PRO A CA 1
ATOM 1826 C C . PRO A 1 240 ? -6.223 -0.761 -25.613 1.00 35.69 240 PRO A C 1
ATOM 1828 O O . PRO A 1 240 ? -4.989 -0.883 -25.780 1.00 35.69 240 PRO A O 1
#

Secondary structure (DSSP, 8-state):
--TT-HHHHHHHHHHHHHHHHHTT-HHHHHHHHHHHHHHHHHHTSTTTTSTTBTBS--EEEETTEEEEPPTTSHHHHHHTTSSGGGHHHIIIIITTTSSHHHHHHHHHHHHHTSPPP---SSHHHHHHHHHHHHHHHHHHS-HHHHHHT--TTS-HHHHHHHHHH-HHHHHHHHHHHHHHHHHHHHHHHHHHHHHSSS-----------HHHHHHHHHHHHHHS----HHHHHHT-----

Mean predicted aligned error: 8.51 Å

Solvent-accessible surface area (backbone atoms only — not comparable to full-atom values): 13084 Å² total; per-residue (Å²): 133,67,76,85,44,51,31,60,51,43,14,56,40,39,50,49,24,23,54,28,30,62,72,64,33,56,66,60,23,54,51,34,49,56,57,40,48,52,48,40,49,43,35,22,34,29,33,57,69,41,91,42,40,44,28,85,62,61,67,45,76,56,97,89,42,78,38,70,56,59,78,87,36,68,69,38,56,54,51,58,72,40,63,57,26,43,48,38,56,29,60,68,49,52,22,51,64,71,47,50,68,60,50,52,52,50,24,55,58,51,46,75,76,53,78,87,55,83,44,61,88,44,32,70,43,44,18,52,52,40,50,50,40,27,51,50,19,30,71,66,40,44,54,62,62,60,52,73,68,52,51,61,89,51,54,68,68,55,36,13,46,53,46,48,71,33,64,73,52,35,54,37,49,38,50,20,52,30,50,28,53,42,50,49,53,19,50,52,51,26,32,47,62,66,11,36,64,90,64,67,70,78,84,79,84,65,90,77,56,71,77,54,56,57,49,51,54,54,45,45,64,73,74,53,67,78,69,48,73,65,56,52,62,72,62,69,74,76,78,131

Foldseek 3Di:
DDQPCLLVLQLLLLVVLLVCLLVVNVLLNVLSLVVNLVSLLLLLAQLSNDPCVQHDADWDDDPNDTDHDDCPDPSNVVVCVALLSCLNCLLPPLLCVVCVPVLVVLLVVLLVVDDQDAFAQHSNSLSVLSVVLNVLLCVQPPSVNSSVQADSVDDSNVRSVSQNVPPSNVNSSSNSVSSSVRSSVNSSVSSCVSNCPPPNDDDPPDPDDPVNSVVSNVVCCVVRPSQDPVSVVVVVPPPD

Sequence (240 aa):
MAIGALPFHVWQIWDAMVTCLKKGDVLRFVAGAGVMAHYVGDASQPLHCSYMHHGVPPMRKVSGRSYPVPRDSDEFKESKKSREAKIHGIYEETMLEVDPAGALAAVDDELKKRRAVSIDRSGHRAAKAVIALMNDAQTRLAPNTIIDADDPSQSQTARAKALWDDDQISKATIRSLADGVGALAALWTSAWQVGAAPRSPRPRSEPTKKRSLSRSTAAIRSSWPSLGLDAMAESGKFEP